Protein AF-A0A1S8A831-F1 (afdb_monomer)

Sequence (217 aa):
MSEESSASAKSIAIIGISCRLPGNTSNAHDFWELLKRGSETWTPVPLDRFNEEAFYHPSPDNHHGTNHHRGGHFISGDLRDFDHSFFRLSSQQVAAMDLQQRILLEMTYEALENAGWPLDQVSGTNTAVHVAAFTADFERNLYKDPLDMPVYYTTGIEKAILSNRISHTFDFRGPSMTIDTACSGGLVALHQACIGLLNGESDAAVVAAANLTLSPD

pLDDT: mean 93.84, std 9.88, range [39.38, 98.94]

Secondary structure (DSSP, 8-state):
--------PPPPP-------BTTTB-SHHHHHHHHHHT----EEPPTTT--GGGGB-S-SSS-TT-BS--EE----S-TT---TTTTT--HHHHHHS-HHHHHHHHHHHHHHHHTT--HHHHTTS-EEEEEE----HHHHHHTT-GGG--TTHHHHH-HHHHHHHHHHHHT--S-EEEE--GGGHHHHHHHHHHHHHHHTS-SEEEEEE-----S--

Organism: Rosellinia necatrix (NCBI:txid77044)

Foldseek 3Di:
DDDPPPPVPDDDDQLFFFDFWAPQQGGPVSVVVCVVVVDDRKDFDDPQQDDLVVQDDCDPPPDPSHDNDRTDGAGDDDLLDAPCVVLVHDPLLSVQADSLLRVLLVRVVRRCVRSVNDLVRQAQFQEEEEEEDDDQVSVVVLVVDPPPRGPNNCCRRPQQNSFVVNCVSSVHDAHTDYDYPDPCRQVVSVVVQVVCCSVVSHVHYDRYYDDDRRDPD

Radius of gyration: 19.93 Å; Cα contacts (8 Å, |Δi|>4): 335; chains: 1; bounding box: 52×37×76 Å

Mean predicted aligned error: 4.72 Å

Structure (mmCIF, N/CA/C/O backbone):
data_AF-A0A1S8A831-F1
#
_entry.id   AF-A0A1S8A831-F1
#
loop_
_atom_site.group_PDB
_atom_site.id
_atom_site.type_symbol
_atom_site.label_atom_id
_atom_site.label_alt_id
_atom_site.label_comp_id
_atom_site.label_asym_id
_atom_site.label_entity_id
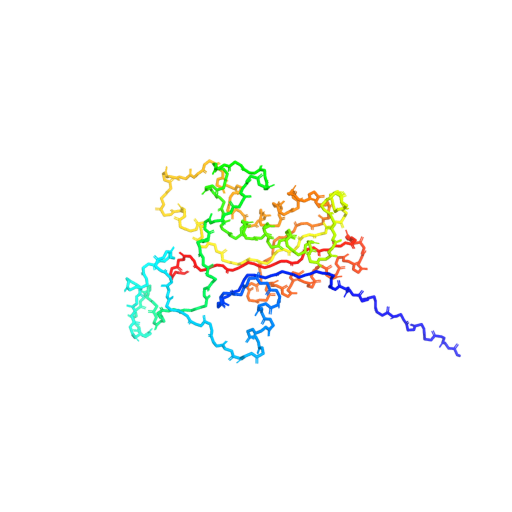_atom_site.label_seq_id
_atom_site.pdbx_PDB_ins_code
_atom_site.Cartn_x
_atom_site.Cartn_y
_atom_site.Cartn_z
_atom_site.occupancy
_atom_site.B_iso_or_equiv
_atom_site.auth_seq_id
_atom_site.auth_comp_id
_atom_site.auth_asym_id
_atom_site.auth_atom_id
_atom_site.pdbx_PDB_model_num
ATOM 1 N N . MET A 1 1 ? 6.573 5.086 52.834 1.00 39.38 1 MET A N 1
ATOM 2 C CA . MET A 1 1 ? 6.121 4.024 51.915 1.00 39.38 1 MET A CA 1
ATOM 3 C C . MET A 1 1 ? 5.300 4.700 50.839 1.00 39.38 1 MET A C 1
ATOM 5 O O . MET A 1 1 ? 4.113 4.909 51.021 1.00 39.38 1 MET A O 1
ATOM 9 N N . SER A 1 2 ? 5.982 5.188 49.808 1.00 43.88 2 SER A N 1
ATOM 10 C CA . SER A 1 2 ? 5.372 5.722 48.594 1.00 43.88 2 SER A CA 1
ATOM 11 C C . SER A 1 2 ? 5.016 4.536 47.708 1.00 43.88 2 SER A C 1
ATOM 13 O O . SER A 1 2 ? 5.900 3.753 47.368 1.00 43.88 2 SER A O 1
ATOM 15 N N . GLU A 1 3 ? 3.733 4.373 47.403 1.00 44.88 3 GLU A N 1
ATOM 16 C CA . GLU A 1 3 ? 3.263 3.419 46.404 1.00 44.88 3 GLU A CA 1
ATOM 17 C C . GLU A 1 3 ? 3.873 3.796 45.049 1.00 44.88 3 GLU A C 1
ATOM 19 O O . GLU A 1 3 ? 3.505 4.799 44.438 1.00 44.88 3 GLU A O 1
ATOM 24 N N . GLU A 1 4 ? 4.840 3.003 44.588 1.00 45.94 4 GLU A N 1
ATOM 25 C CA . GLU A 1 4 ? 5.198 2.943 43.177 1.00 45.94 4 GLU A CA 1
ATOM 26 C C . GLU A 1 4 ? 3.985 2.391 42.429 1.00 45.94 4 GLU A C 1
ATOM 28 O O . GLU A 1 4 ? 3.792 1.182 42.297 1.00 45.94 4 GLU A O 1
ATOM 33 N N . SER A 1 5 ? 3.135 3.295 41.945 1.00 48.00 5 SER A N 1
ATOM 34 C CA . SER A 1 5 ? 2.230 2.978 40.853 1.00 48.00 5 SER A CA 1
ATOM 35 C C . SER A 1 5 ? 3.101 2.642 39.647 1.00 48.00 5 SER A C 1
ATOM 37 O O . SER A 1 5 ? 3.540 3.525 38.908 1.00 48.00 5 SER A O 1
ATOM 3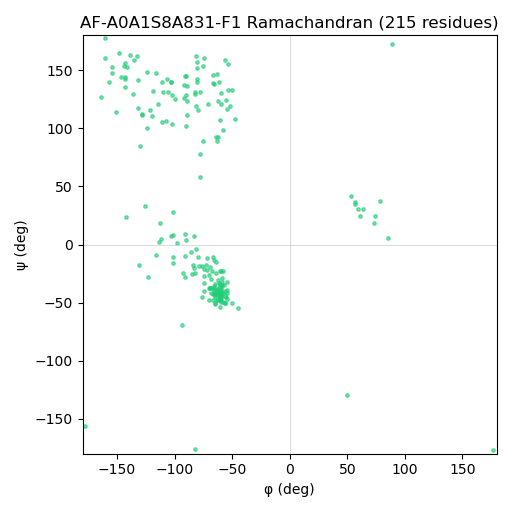9 N N . SER A 1 6 ? 3.412 1.355 39.472 1.00 47.19 6 SER A N 1
ATOM 40 C CA . SER A 1 6 ? 3.846 0.849 38.177 1.00 47.19 6 SER A CA 1
ATOM 41 C C . SER A 1 6 ? 2.665 1.043 37.229 1.00 47.19 6 SER A C 1
ATOM 43 O O . SER A 1 6 ? 1.763 0.213 37.127 1.00 47.19 6 SER A O 1
ATOM 45 N N . ALA A 1 7 ? 2.604 2.213 36.595 1.00 54.31 7 ALA A N 1
ATOM 46 C CA . ALA A 1 7 ? 1.745 2.420 35.451 1.00 54.31 7 ALA A CA 1
ATOM 47 C C . ALA A 1 7 ? 2.191 1.380 34.425 1.00 54.31 7 ALA A C 1
ATOM 49 O O . ALA A 1 7 ? 3.220 1.549 33.775 1.00 54.31 7 ALA A O 1
ATOM 50 N N . SER A 1 8 ? 1.469 0.260 34.353 1.00 58.91 8 SER A N 1
ATOM 51 C CA . SER A 1 8 ? 1.598 -0.709 33.273 1.00 58.91 8 SER A CA 1
ATOM 52 C C . SER A 1 8 ? 1.583 0.096 31.983 1.00 58.91 8 SER A C 1
ATOM 54 O O . SER A 1 8 ? 0.544 0.668 31.646 1.00 58.91 8 SER A O 1
ATOM 56 N N . ALA A 1 9 ? 2.730 0.215 31.311 1.00 69.62 9 ALA A N 1
ATOM 57 C CA . ALA A 1 9 ? 2.820 0.948 30.061 1.00 69.62 9 ALA A CA 1
ATOM 58 C C . ALA A 1 9 ? 1.720 0.406 29.143 1.00 69.62 9 ALA A C 1
ATOM 60 O O . ALA A 1 9 ? 1.660 -0.803 28.893 1.00 69.62 9 ALA A O 1
ATOM 61 N N . LYS A 1 10 ? 0.789 1.276 28.731 1.00 83.94 10 LYS A N 1
ATOM 62 C CA . LYS A 1 10 ? -0.298 0.879 27.834 1.00 83.94 10 LYS A CA 1
ATOM 63 C C . LYS A 1 10 ? 0.351 0.245 26.605 1.00 83.94 10 LYS A C 1
ATOM 65 O O . LYS A 1 10 ? 1.144 0.883 25.920 1.00 83.94 10 LYS A O 1
ATOM 70 N N . SER A 1 11 ? 0.081 -1.037 26.397 1.00 92.81 11 SER A N 1
ATOM 71 C CA . SER A 1 11 ? 0.621 -1.796 25.273 1.00 92.81 11 SER A CA 1
ATOM 72 C C . SER A 1 11 ? -0.340 -1.694 24.095 1.00 92.81 11 SER A C 1
ATOM 74 O O . SER A 1 11 ? -1.553 -1.657 24.295 1.00 92.81 11 SER A O 1
ATOM 76 N N . ILE A 1 12 ? 0.200 -1.656 22.879 1.00 97.00 12 ILE A N 1
ATOM 77 C CA . ILE A 1 12 ? -0.581 -1.642 21.639 1.00 97.00 12 ILE A CA 1
ATOM 78 C C . ILE A 1 12 ? -0.548 -3.046 21.036 1.00 97.00 12 ILE A C 1
ATOM 80 O O . ILE A 1 12 ? 0.524 -3.633 20.887 1.00 97.00 12 ILE A O 1
ATOM 84 N N . ALA A 1 13 ? -1.719 -3.594 20.717 1.00 97.88 13 ALA A N 1
ATOM 85 C CA . ALA A 1 13 ? -1.845 -4.911 20.105 1.00 97.88 13 ALA A CA 1
ATOM 86 C C . ALA A 1 13 ? -1.860 -4.801 18.574 1.00 97.88 13 ALA A C 1
ATOM 88 O O . ALA A 1 13 ? -2.557 -3.956 18.017 1.00 97.88 13 ALA A O 1
ATOM 89 N N . ILE A 1 14 ? -1.138 -5.697 17.899 1.00 98.19 14 ILE A N 1
ATOM 90 C CA . ILE A 1 14 ? -1.297 -5.934 16.460 1.00 98.19 14 ILE A CA 1
ATOM 91 C C . ILE A 1 14 ? -2.362 -7.017 16.315 1.00 98.19 14 ILE A C 1
ATOM 93 O O . ILE A 1 14 ? -2.137 -8.155 16.725 1.00 98.19 14 ILE A O 1
ATOM 97 N N . ILE A 1 15 ? -3.524 -6.649 15.779 1.00 97.94 15 ILE A N 1
ATOM 98 C CA . ILE A 1 15 ? -4.685 -7.547 15.687 1.00 97.94 15 ILE A CA 1
ATOM 99 C C . ILE A 1 15 ? -4.885 -8.150 14.294 1.00 97.94 15 ILE A C 1
ATOM 101 O O . ILE A 1 15 ? -5.598 -9.135 14.183 1.00 97.94 15 ILE A O 1
ATOM 105 N N . GLY A 1 16 ? -4.243 -7.603 13.259 1.00 98.12 16 GLY A N 1
ATOM 106 C CA . GLY A 1 16 ? -4.302 -8.119 11.893 1.00 98.12 16 GLY A CA 1
ATOM 107 C C . GLY A 1 16 ? -3.066 -7.738 11.087 1.00 98.12 16 GLY A C 1
ATOM 108 O O . GLY A 1 16 ? -2.409 -6.734 11.373 1.00 98.12 16 GLY A O 1
ATOM 109 N N . ILE A 1 17 ? -2.737 -8.561 10.095 1.00 98.19 17 ILE A N 1
ATOM 110 C CA . ILE A 1 17 ? -1.606 -8.367 9.188 1.00 98.19 17 ILE A CA 1
ATOM 111 C C . ILE A 1 17 ? -1.940 -8.895 7.792 1.00 98.19 17 ILE A C 1
ATOM 113 O O . ILE A 1 17 ? -2.577 -9.934 7.629 1.00 98.19 17 ILE A O 1
ATOM 117 N N . SER A 1 18 ? -1.444 -8.199 6.779 1.00 98.38 18 SER A N 1
ATOM 118 C CA . SER A 1 18 ? -1.450 -8.643 5.391 1.00 98.38 18 SER A CA 1
ATOM 119 C C . SER A 1 18 ? -0.155 -8.178 4.719 1.00 98.38 18 SER A C 1
ATOM 121 O O . SER A 1 18 ? 0.479 -7.215 5.161 1.00 98.38 18 SER A O 1
ATOM 123 N N . CYS A 1 19 ? 0.299 -8.887 3.685 1.00 97.44 19 CYS A N 1
ATOM 124 C CA . CYS A 1 19 ? 1.465 -8.466 2.912 1.00 97.44 19 CYS A CA 1
ATOM 125 C C . CYS A 1 19 ? 1.440 -9.014 1.481 1.00 97.44 19 CYS A C 1
ATOM 127 O O . CYS A 1 19 ? 0.973 -10.121 1.232 1.00 97.44 19 CYS A O 1
ATOM 129 N N . ARG A 1 20 ? 1.993 -8.239 0.546 1.00 97.56 20 ARG A N 1
ATOM 130 C CA . ARG A 1 20 ? 2.401 -8.705 -0.783 1.00 97.56 20 ARG A CA 1
ATOM 131 C C . ARG A 1 20 ? 3.882 -8.430 -0.916 1.00 97.56 20 ARG A C 1
ATOM 133 O O . ARG A 1 20 ? 4.307 -7.279 -0.850 1.00 97.56 20 ARG A O 1
ATOM 140 N N . LEU A 1 21 ? 4.667 -9.491 -1.036 1.00 97.44 21 LEU A N 1
ATOM 141 C CA . LEU A 1 21 ? 6.120 -9.421 -1.054 1.00 97.44 21 LEU A CA 1
ATOM 142 C C . LEU A 1 21 ? 6.680 -10.268 -2.210 1.00 97.44 21 LEU A C 1
ATOM 144 O O . LEU A 1 21 ? 5.987 -11.132 -2.758 1.00 97.44 21 LEU A O 1
ATOM 148 N N . PRO A 1 22 ? 7.939 -10.031 -2.603 1.00 97.31 22 PRO A N 1
ATOM 149 C CA . PRO A 1 22 ? 8.615 -10.831 -3.618 1.00 97.31 22 PRO A CA 1
ATOM 150 C C . PRO A 1 22 ? 8.657 -12.333 -3.293 1.00 97.31 22 PRO A C 1
ATOM 152 O O . PRO A 1 22 ? 8.547 -12.748 -2.137 1.00 97.31 22 PRO A O 1
ATOM 155 N N . GLY A 1 23 ? 8.841 -13.159 -4.327 1.00 95.19 23 GLY A N 1
ATOM 156 C CA . GLY A 1 23 ? 8.927 -14.618 -4.190 1.00 95.19 23 GLY A CA 1
ATOM 157 C C . GLY A 1 23 ? 7.579 -15.323 -4.027 1.00 95.19 23 GLY A C 1
ATOM 158 O O . GLY A 1 23 ? 7.498 -16.284 -3.269 1.00 95.19 23 GLY A O 1
ATOM 159 N N . ASN A 1 24 ? 6.534 -14.855 -4.724 1.00 93.88 24 ASN A N 1
ATOM 160 C CA . ASN A 1 24 ? 5.156 -15.360 -4.607 1.00 93.88 24 ASN A CA 1
ATOM 161 C C . ASN A 1 24 ? 4.604 -15.304 -3.171 1.00 93.88 24 ASN A C 1
ATOM 163 O O . ASN A 1 24 ? 3.849 -16.180 -2.756 1.00 93.88 24 ASN A O 1
ATOM 167 N N . THR A 1 25 ? 4.991 -14.281 -2.408 1.00 96.62 25 THR A N 1
ATOM 168 C CA . THR A 1 25 ? 4.536 -14.108 -1.029 1.00 96.62 25 THR A CA 1
ATOM 169 C C . THR A 1 25 ? 3.269 -13.271 -1.023 1.00 96.62 25 THR A C 1
ATOM 171 O O . THR A 1 25 ? 3.326 -12.048 -1.176 1.00 96.62 25 THR A O 1
ATOM 174 N N . SER A 1 26 ? 2.124 -13.932 -0.864 1.00 95.69 26 SER A N 1
ATOM 175 C CA . SER A 1 26 ? 0.822 -13.272 -0.929 1.00 95.69 26 SER A CA 1
ATOM 176 C C . SER A 1 26 ? 0.196 -13.001 0.436 1.00 95.69 26 SER A C 1
ATOM 178 O O . SER A 1 26 ? -0.802 -12.306 0.515 1.00 95.69 26 SER A O 1
ATOM 180 N N . ASN A 1 27 ? 0.732 -13.542 1.525 1.00 95.94 27 ASN A N 1
ATOM 181 C CA . ASN A 1 27 ? 0.150 -13.376 2.853 1.00 95.94 27 ASN A CA 1
ATOM 182 C C . ASN A 1 27 ? 1.184 -13.679 3.952 1.00 95.94 27 ASN A C 1
ATOM 184 O O . ASN A 1 27 ? 2.318 -14.085 3.680 1.00 95.94 27 ASN A O 1
ATOM 188 N N . ALA A 1 28 ? 0.782 -13.512 5.215 1.00 95.62 28 ALA A N 1
ATOM 189 C CA . ALA A 1 28 ? 1.655 -13.741 6.365 1.00 95.62 28 ALA A CA 1
ATOM 190 C C . ALA A 1 28 ? 2.147 -15.196 6.493 1.00 95.62 28 ALA A C 1
ATOM 192 O O . ALA A 1 28 ? 3.259 -15.418 6.974 1.00 95.62 28 ALA A O 1
ATOM 193 N N . HIS A 1 29 ? 1.357 -16.184 6.056 1.00 96.50 29 HIS A N 1
ATOM 194 C CA . HIS A 1 29 ? 1.775 -17.586 6.059 1.00 96.50 29 HIS A CA 1
ATOM 195 C C . HIS A 1 29 ? 2.866 -17.840 5.013 1.00 96.50 29 HIS A C 1
ATOM 197 O O . HIS A 1 29 ? 3.907 -18.402 5.353 1.00 96.50 29 HIS A O 1
ATOM 203 N N . ASP A 1 30 ? 2.677 -17.357 3.783 1.00 96.62 30 ASP A N 1
ATOM 204 C CA . ASP A 1 30 ? 3.691 -17.448 2.727 1.00 96.62 30 ASP A CA 1
ATOM 205 C C . ASP A 1 30 ? 4.992 -16.769 3.167 1.00 96.62 30 ASP A C 1
ATOM 207 O O . ASP A 1 30 ? 6.081 -17.315 2.986 1.00 96.62 30 ASP A O 1
ATOM 211 N N . PHE A 1 31 ? 4.879 -15.601 3.811 1.00 96.94 31 PHE A N 1
ATOM 212 C CA . PHE A 1 31 ? 6.034 -14.865 4.311 1.00 96.94 31 PHE A CA 1
ATOM 213 C C . PHE A 1 31 ? 6.780 -15.657 5.387 1.00 96.94 31 PHE A C 1
ATOM 215 O O . PHE A 1 31 ? 8.007 -15.749 5.363 1.00 96.94 31 PHE A O 1
ATOM 222 N N . TRP A 1 32 ? 6.051 -16.287 6.308 1.00 97.19 32 TRP A N 1
ATOM 223 C CA . TRP A 1 32 ? 6.647 -17.143 7.326 1.00 97.19 32 TRP A CA 1
ATOM 224 C C . TRP A 1 32 ? 7.358 -18.363 6.729 1.00 97.19 32 TRP A C 1
ATOM 226 O O . TRP A 1 32 ? 8.469 -18.699 7.144 1.00 97.19 32 TRP A O 1
ATOM 236 N N . GLU A 1 33 ? 6.760 -19.010 5.729 1.00 97.69 33 GLU A N 1
ATOM 237 C CA . GLU A 1 33 ? 7.395 -20.130 5.034 1.00 97.69 33 GLU A CA 1
ATOM 238 C C . GLU A 1 33 ? 8.640 -19.694 4.253 1.00 97.69 33 GLU A C 1
ATOM 240 O O . GLU A 1 33 ? 9.647 -20.409 4.269 1.00 97.69 33 GLU A O 1
ATOM 245 N N . LEU A 1 34 ? 8.625 -18.506 3.641 1.00 96.56 34 LEU A N 1
ATOM 246 C CA . LEU A 1 34 ? 9.800 -17.915 3.002 1.00 96.56 34 LEU A CA 1
ATOM 247 C C . LEU A 1 34 ? 10.941 -17.713 4.013 1.00 96.56 34 LEU A C 1
ATOM 249 O O . LEU A 1 34 ? 12.066 -18.159 3.770 1.00 96.56 34 LEU A O 1
ATOM 253 N N . LEU A 1 35 ? 10.644 -17.101 5.165 1.00 97.38 35 LEU A N 1
ATOM 254 C CA . LEU A 1 35 ? 11.620 -16.861 6.232 1.00 97.38 35 LEU A CA 1
ATOM 255 C C . LEU A 1 35 ? 12.203 -18.167 6.777 1.00 97.38 35 LEU A C 1
ATOM 257 O O . LEU A 1 35 ? 13.419 -18.288 6.918 1.00 97.38 35 LEU A O 1
ATOM 261 N N . LYS A 1 36 ? 11.357 -19.171 7.035 1.00 97.94 36 LYS A N 1
ATOM 262 C CA . LYS A 1 36 ? 11.796 -20.492 7.509 1.00 97.94 36 LYS A CA 1
ATOM 263 C C . LYS A 1 36 ? 12.749 -21.184 6.542 1.00 97.94 36 LYS A C 1
ATOM 265 O O . LYS A 1 36 ? 13.652 -21.890 6.983 1.00 97.94 36 LYS A O 1
ATOM 270 N N . ARG A 1 37 ? 12.529 -21.026 5.236 1.00 97.00 37 ARG A N 1
ATOM 271 C CA . ARG A 1 37 ? 13.387 -21.619 4.203 1.00 97.00 37 ARG A CA 1
ATOM 272 C C . ARG A 1 37 ? 14.676 -20.830 3.984 1.00 97.00 37 ARG A C 1
ATOM 274 O O . ARG A 1 37 ? 15.600 -21.381 3.393 1.00 97.00 37 ARG A O 1
ATOM 281 N N . GLY A 1 38 ? 14.734 -19.564 4.406 1.00 95.69 38 GLY A N 1
ATOM 282 C CA . GLY A 1 38 ? 15.868 -18.674 4.143 1.00 95.69 38 GLY A CA 1
ATOM 283 C C . GLY A 1 38 ? 16.136 -18.484 2.647 1.00 95.69 38 GLY A C 1
ATOM 284 O O . GLY A 1 38 ? 17.288 -18.363 2.242 1.00 95.69 38 GLY A O 1
ATOM 285 N N . SER A 1 39 ? 15.091 -18.555 1.815 1.00 92.88 39 SER A N 1
ATOM 286 C CA . SER A 1 39 ? 15.233 -18.499 0.357 1.00 92.88 39 SER A CA 1
ATOM 287 C C . SER A 1 39 ? 15.400 -17.065 -0.141 1.00 92.88 39 SER A C 1
ATOM 289 O O . SER A 1 39 ? 14.751 -16.143 0.349 1.00 92.88 39 SER A O 1
ATOM 291 N N . GLU A 1 40 ? 16.245 -16.891 -1.153 1.00 94.44 40 GLU A N 1
ATOM 292 C CA . GLU A 1 40 ? 16.384 -15.636 -1.886 1.00 94.44 40 GLU A CA 1
ATOM 293 C C . GLU A 1 40 ? 15.261 -15.493 -2.924 1.00 94.44 40 GLU A C 1
ATOM 295 O O . GLU A 1 40 ? 14.890 -16.455 -3.596 1.00 94.44 40 GLU A O 1
ATOM 300 N N . THR A 1 41 ? 14.721 -14.280 -3.057 1.00 96.81 41 THR A N 1
ATOM 301 C CA . THR A 1 41 ? 13.615 -13.954 -3.978 1.00 96.81 41 THR A CA 1
ATOM 302 C C . THR A 1 41 ? 14.038 -13.018 -5.108 1.00 96.81 41 THR A C 1
ATOM 304 O O . THR A 1 41 ? 13.199 -12.349 -5.710 1.00 96.81 41 THR A O 1
ATOM 307 N N . TRP A 1 42 ? 15.344 -12.926 -5.364 1.00 96.81 42 TRP A N 1
ATOM 308 C CA . TRP A 1 42 ? 15.886 -12.102 -6.435 1.00 96.81 42 TRP A CA 1
ATOM 309 C C . TRP A 1 42 ? 15.449 -12.644 -7.796 1.00 96.81 42 TRP A C 1
ATOM 311 O O . TRP A 1 42 ? 15.453 -13.850 -8.045 1.00 96.81 42 TRP A O 1
ATOM 321 N N . THR A 1 43 ? 15.089 -11.734 -8.692 1.00 96.38 43 THR A N 1
ATOM 322 C CA . THR A 1 43 ? 14.668 -12.035 -10.060 1.00 96.38 43 THR A CA 1
ATOM 323 C C . THR A 1 43 ? 15.226 -10.984 -11.020 1.00 96.38 43 THR A C 1
ATOM 325 O O . THR A 1 43 ? 15.416 -9.835 -10.606 1.00 96.38 43 THR A O 1
ATOM 328 N N . PRO A 1 44 ? 15.448 -11.321 -12.304 1.00 95.75 44 PRO A N 1
ATOM 329 C CA . PRO A 1 44 ? 15.601 -10.311 -13.347 1.00 95.75 44 PRO A CA 1
ATOM 330 C C . PRO A 1 44 ? 14.410 -9.346 -13.354 1.00 95.75 44 PRO A C 1
ATOM 332 O O . PRO A 1 44 ? 13.316 -9.723 -12.927 1.00 95.75 44 PRO A O 1
ATOM 335 N N . VAL A 1 45 ? 14.600 -8.121 -13.851 1.00 96.38 45 VAL A N 1
ATOM 336 C CA . VAL A 1 45 ? 13.488 -7.164 -13.989 1.00 96.38 45 VAL A CA 1
ATOM 337 C C . VAL A 1 45 ? 12.367 -7.795 -14.832 1.00 96.38 45 VAL A C 1
ATOM 339 O O . VAL A 1 45 ? 12.631 -8.233 -15.955 1.00 96.38 45 VAL A O 1
ATOM 342 N N . PRO A 1 46 ? 11.122 -7.870 -14.324 1.00 95.00 46 PRO A N 1
ATOM 343 C CA . PRO A 1 46 ? 10.013 -8.406 -15.100 1.00 95.00 46 PRO A CA 1
ATOM 344 C C . PRO A 1 46 ? 9.759 -7.579 -16.369 1.00 95.00 46 PRO A C 1
ATOM 346 O O . PRO A 1 46 ? 9.806 -6.348 -16.342 1.00 95.00 46 PRO A O 1
ATOM 349 N N . LEU A 1 47 ? 9.460 -8.261 -17.480 1.00 91.75 47 LEU A N 1
ATOM 350 C CA . LEU A 1 47 ? 9.301 -7.645 -18.809 1.00 91.75 47 LEU A CA 1
ATOM 351 C C . LEU A 1 47 ? 8.180 -6.595 -18.876 1.00 91.75 47 LEU A C 1
ATOM 353 O O . LEU A 1 47 ? 8.187 -5.735 -19.751 1.00 91.75 47 LEU A O 1
ATOM 357 N N . ASP A 1 48 ? 7.214 -6.674 -17.965 1.00 90.19 48 ASP A N 1
ATOM 358 C CA . ASP A 1 48 ? 6.079 -5.765 -17.834 1.00 90.19 48 ASP A CA 1
ATOM 359 C C . ASP A 1 48 ? 6.356 -4.567 -16.901 1.00 90.19 48 ASP A C 1
ATOM 361 O O . ASP A 1 48 ? 5.448 -3.777 -16.650 1.00 90.19 48 ASP A O 1
ATOM 365 N N . ARG A 1 49 ? 7.580 -4.416 -16.368 1.00 92.62 49 ARG A N 1
ATOM 366 C CA . ARG A 1 49 ? 7.997 -3.242 -15.573 1.00 92.62 49 ARG A CA 1
ATOM 367 C C . ARG A 1 49 ? 8.663 -2.199 -16.463 1.00 92.62 49 ARG A C 1
ATOM 369 O O . ARG A 1 49 ? 8.102 -1.136 -16.700 1.00 92.62 49 ARG A O 1
ATOM 376 N N . PHE A 1 50 ? 9.854 -2.510 -16.966 1.00 92.69 50 PHE A N 1
ATOM 377 C CA . PHE A 1 50 ? 10.611 -1.670 -17.891 1.00 92.69 50 PHE A CA 1
ATOM 378 C C . PHE A 1 50 ? 11.669 -2.503 -18.622 1.00 92.69 50 PHE A C 1
ATOM 380 O O . PHE A 1 50 ? 12.056 -3.582 -18.174 1.00 92.69 50 PHE A O 1
ATOM 387 N N . ASN A 1 51 ? 12.159 -1.989 -19.752 1.00 92.50 51 ASN A N 1
ATOM 388 C CA . ASN A 1 51 ? 13.229 -2.627 -20.514 1.00 92.50 51 ASN A CA 1
ATOM 389 C C . ASN A 1 51 ? 14.589 -2.416 -19.826 1.00 92.50 51 ASN A C 1
ATOM 391 O O . ASN A 1 51 ? 15.271 -1.441 -20.124 1.00 92.50 51 ASN A O 1
ATOM 395 N N . GLU A 1 52 ? 14.972 -3.310 -18.914 1.00 93.81 52 GLU A N 1
ATOM 396 C CA . GLU A 1 52 ? 16.260 -3.265 -18.203 1.00 93.81 52 GLU A CA 1
ATOM 397 C C . GLU A 1 52 ? 17.469 -3.207 -19.142 1.00 93.81 52 GLU A C 1
ATOM 399 O O . GLU A 1 52 ? 18.395 -2.442 -18.872 1.00 93.81 52 GLU A O 1
ATOM 404 N N . GLU A 1 53 ? 17.449 -3.934 -20.262 1.00 92.38 53 GLU A N 1
ATOM 405 C CA . GLU A 1 53 ? 18.597 -4.023 -21.170 1.00 92.38 53 GLU A CA 1
ATOM 406 C C . GLU A 1 53 ? 18.976 -2.653 -21.747 1.00 92.38 53 GLU A C 1
ATOM 408 O O . GLU A 1 53 ? 20.156 -2.365 -21.941 1.00 92.38 53 GLU A O 1
ATOM 413 N N . ALA A 1 54 ? 17.987 -1.780 -21.973 1.00 92.75 54 ALA A N 1
ATOM 414 C CA . ALA A 1 54 ? 18.205 -0.422 -22.472 1.00 92.75 54 ALA A CA 1
ATOM 415 C C . ALA A 1 54 ? 18.901 0.500 -21.457 1.00 92.75 54 ALA A C 1
ATOM 417 O O . ALA A 1 54 ? 19.457 1.526 -21.849 1.00 92.75 54 ALA A O 1
ATOM 418 N N . PHE A 1 55 ? 18.878 0.140 -20.172 1.00 91.62 55 PHE A N 1
ATOM 419 C CA . PHE A 1 55 ? 19.479 0.910 -19.085 1.00 91.62 55 PHE A CA 1
ATOM 420 C C . PHE A 1 55 ? 20.659 0.179 -18.440 1.00 91.62 55 PHE A C 1
ATOM 422 O O . PHE A 1 55 ? 21.228 0.699 -17.487 1.00 91.62 55 PHE A O 1
ATOM 429 N N . TYR A 1 56 ? 21.055 -1.000 -18.922 1.00 93.19 56 TYR A N 1
ATOM 430 C CA . TYR A 1 56 ? 22.145 -1.759 -18.319 1.00 93.19 56 TYR A CA 1
ATOM 431 C C . TYR A 1 56 ? 23.523 -1.276 -18.786 1.00 93.19 56 TYR A C 1
ATOM 433 O O . TYR A 1 56 ? 23.806 -1.203 -19.983 1.00 93.19 56 TYR A O 1
ATOM 441 N N . HIS A 1 57 ? 24.429 -1.052 -17.833 1.00 91.94 57 HIS A N 1
ATOM 442 C CA . HIS A 1 57 ? 25.853 -0.899 -18.110 1.00 91.94 57 HIS A CA 1
ATOM 443 C C . HIS A 1 57 ? 26.700 -1.677 -17.087 1.00 91.94 57 HIS A C 1
ATOM 445 O O . HIS A 1 57 ? 26.499 -1.516 -15.886 1.00 91.94 57 HIS A O 1
ATOM 451 N N . PRO A 1 58 ? 27.668 -2.515 -17.512 1.00 91.06 58 PRO A N 1
ATOM 452 C CA . PRO A 1 58 ? 28.422 -3.374 -16.592 1.00 91.06 58 PRO A CA 1
ATOM 453 C C . PRO A 1 58 ? 29.396 -2.611 -15.681 1.00 91.06 58 PRO A C 1
ATOM 455 O O . PRO A 1 58 ? 29.724 -3.098 -14.602 1.00 91.06 58 PRO A O 1
ATOM 458 N N . SER A 1 59 ? 29.881 -1.442 -16.112 1.00 89.19 59 SER A N 1
ATOM 459 C CA . SER A 1 59 ? 30.745 -0.575 -15.300 1.00 89.19 59 SER A CA 1
ATOM 460 C C . SER A 1 59 ? 29.901 0.417 -14.499 1.00 89.19 59 SER A C 1
ATOM 462 O O . SER A 1 59 ? 29.119 1.134 -15.132 1.00 89.19 59 SER A O 1
ATOM 464 N N . PRO A 1 60 ? 30.096 0.524 -13.170 1.00 81.25 60 PRO A N 1
ATOM 465 C CA . PRO A 1 60 ? 29.491 1.581 -12.362 1.00 81.25 60 PRO A CA 1
ATOM 466 C C . PRO A 1 60 ? 30.147 2.955 -12.601 1.00 81.25 60 PRO A C 1
ATOM 468 O O . PRO A 1 60 ? 29.556 3.981 -12.276 1.00 81.25 60 PRO A O 1
ATOM 471 N N . ASP A 1 61 ? 31.350 2.989 -13.182 1.00 86.06 61 ASP A N 1
ATOM 472 C CA . ASP A 1 61 ? 32.128 4.216 -13.369 1.00 86.06 61 ASP A CA 1
ATOM 473 C C . ASP A 1 61 ? 31.812 4.901 -14.703 1.00 86.06 61 ASP A C 1
ATOM 475 O O . ASP A 1 61 ? 31.814 4.245 -15.742 1.00 86.06 61 ASP A O 1
ATOM 479 N N . ASN A 1 62 ? 31.656 6.232 -14.689 1.00 75.94 62 ASN A N 1
ATOM 480 C CA . ASN A 1 62 ? 31.555 7.114 -15.866 1.00 75.94 62 ASN A CA 1
ATOM 481 C C . ASN A 1 62 ? 30.373 6.866 -16.829 1.00 75.94 62 ASN A C 1
ATOM 483 O O . ASN A 1 62 ? 30.431 7.283 -17.988 1.00 75.94 62 ASN A O 1
ATOM 487 N N . HIS A 1 63 ? 29.275 6.266 -16.357 1.00 80.94 63 HIS A N 1
ATOM 488 C CA . HIS A 1 63 ? 28.041 6.107 -17.136 1.00 80.94 63 HIS A CA 1
ATOM 489 C C . HIS A 1 63 ? 26.831 6.621 -16.352 1.00 80.94 63 HIS A C 1
ATOM 491 O O . HIS A 1 63 ? 26.468 6.089 -15.308 1.00 80.94 63 HIS A O 1
ATOM 497 N N . HIS A 1 64 ? 26.230 7.711 -16.834 1.00 85.94 64 HIS A N 1
ATOM 498 C CA . HIS A 1 64 ? 25.060 8.328 -16.208 1.00 85.9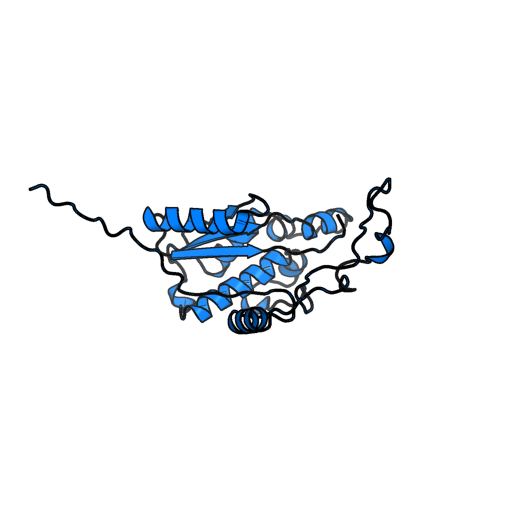4 64 HIS A CA 1
ATOM 499 C C . HIS A 1 64 ? 23.776 7.740 -16.801 1.00 85.94 64 HIS A C 1
ATOM 501 O O . HIS A 1 64 ? 23.719 7.474 -18.000 1.00 85.94 64 HIS A O 1
ATOM 507 N N . GLY A 1 65 ? 22.732 7.595 -15.979 1.00 86.88 65 GLY A N 1
ATOM 508 C CA . GLY A 1 65 ? 21.426 7.097 -16.433 1.00 86.88 65 GLY A CA 1
ATOM 509 C C . GLY A 1 65 ? 21.393 5.597 -16.743 1.00 86.88 65 GLY A C 1
ATOM 510 O O . GLY A 1 65 ? 20.493 5.147 -17.447 1.00 86.88 65 GLY A O 1
ATOM 511 N N . THR A 1 66 ? 22.369 4.833 -16.242 1.00 90.81 66 THR A N 1
ATOM 512 C CA . THR A 1 66 ? 22.446 3.376 -16.398 1.00 90.81 66 THR A CA 1
ATOM 513 C C . THR A 1 66 ? 22.540 2.674 -15.048 1.00 90.81 66 THR A C 1
ATOM 515 O O . THR A 1 66 ? 23.169 3.181 -14.121 1.00 90.81 66 THR A O 1
ATOM 518 N N . ASN A 1 67 ? 21.992 1.466 -14.975 1.00 89.38 67 ASN A N 1
ATOM 519 C CA . ASN A 1 67 ? 22.051 0.557 -13.844 1.00 89.38 67 ASN A CA 1
ATOM 520 C C . ASN A 1 67 ? 23.077 -0.555 -14.108 1.00 89.38 67 ASN A C 1
ATOM 522 O O . ASN A 1 67 ? 23.157 -1.101 -15.206 1.00 89.38 67 ASN A O 1
ATOM 526 N N . HIS A 1 68 ? 23.847 -0.929 -13.086 1.00 89.75 68 HIS A N 1
ATOM 527 C CA . HIS A 1 68 ? 24.791 -2.057 -13.154 1.00 89.75 68 HIS A CA 1
ATOM 528 C C . HIS A 1 68 ? 24.214 -3.354 -12.559 1.00 89.75 68 HIS A C 1
ATOM 530 O O . HIS A 1 68 ? 24.868 -4.399 -12.566 1.00 89.75 68 HIS A O 1
ATOM 536 N N . HIS A 1 69 ? 22.964 -3.305 -12.091 1.00 88.19 69 HIS A N 1
ATOM 537 C CA . HIS A 1 69 ? 22.174 -4.452 -11.656 1.00 88.19 69 HIS A CA 1
ATOM 538 C C . HIS A 1 69 ? 21.094 -4.774 -12.692 1.00 88.19 69 HIS A C 1
ATOM 540 O O . HIS A 1 69 ? 20.494 -3.869 -13.264 1.00 88.19 69 HIS A O 1
ATOM 546 N N . ARG A 1 70 ? 20.833 -6.069 -12.905 1.00 91.38 70 ARG A N 1
ATOM 547 C CA . ARG A 1 70 ? 19.876 -6.578 -13.911 1.00 91.38 70 ARG A CA 1
ATOM 548 C C . ARG A 1 70 ? 18.527 -7.014 -13.332 1.00 91.38 70 ARG A C 1
ATOM 550 O O . ARG A 1 70 ? 17.735 -7.684 -13.990 1.00 91.38 70 ARG A O 1
ATOM 557 N N . GLY A 1 71 ? 18.298 -6.733 -12.057 1.00 94.62 71 GLY A N 1
ATOM 558 C CA . GLY A 1 71 ? 17.176 -7.296 -11.329 1.00 94.62 71 GLY A CA 1
ATOM 559 C C . GLY A 1 71 ? 17.170 -6.903 -9.866 1.00 94.62 71 GLY A C 1
ATOM 560 O O . GLY A 1 71 ? 18.016 -6.142 -9.395 1.00 94.62 71 GLY A O 1
ATOM 561 N N . GLY A 1 72 ? 16.201 -7.452 -9.155 1.00 95.62 72 GLY A N 1
ATOM 562 C CA . GLY A 1 72 ? 15.884 -7.123 -7.780 1.00 95.62 72 GLY A CA 1
ATOM 563 C C . GLY A 1 72 ? 14.749 -8.001 -7.277 1.00 95.62 72 GLY A C 1
ATOM 564 O O . GLY A 1 72 ? 14.505 -9.093 -7.794 1.00 95.62 72 GLY A O 1
ATOM 565 N N . HIS A 1 73 ? 14.040 -7.516 -6.268 1.00 96.56 73 HIS A N 1
ATOM 566 C CA . HIS A 1 73 ? 12.958 -8.256 -5.637 1.00 96.56 73 HIS A CA 1
ATOM 567 C C . HIS A 1 73 ? 11.627 -7.629 -6.039 1.00 96.56 73 HIS A C 1
ATOM 569 O O . HIS A 1 73 ? 11.267 -6.555 -5.563 1.00 96.56 73 HIS A O 1
ATOM 575 N N . PHE A 1 74 ? 10.901 -8.306 -6.924 1.00 96.62 74 PHE A N 1
ATOM 576 C CA . PHE A 1 74 ? 9.634 -7.826 -7.461 1.00 96.62 74 PHE A CA 1
ATOM 577 C C . PHE A 1 74 ? 8.485 -8.679 -6.941 1.00 96.62 74 PHE A C 1
ATOM 579 O O . PHE A 1 74 ? 8.590 -9.905 -6.860 1.00 96.62 74 PHE A O 1
ATOM 586 N N . ILE A 1 75 ? 7.370 -8.031 -6.608 1.00 96.12 75 ILE A N 1
ATOM 587 C CA . ILE A 1 75 ? 6.120 -8.753 -6.389 1.00 96.12 75 ILE A CA 1
ATOM 588 C C . ILE A 1 75 ? 5.656 -9.350 -7.725 1.00 96.12 75 ILE A C 1
ATOM 590 O O . ILE A 1 75 ? 5.805 -8.739 -8.791 1.00 96.12 75 ILE A O 1
ATOM 594 N N . SER A 1 76 ? 5.159 -10.579 -7.646 1.00 91.31 76 SER A N 1
ATOM 595 C CA . SER A 1 76 ? 4.730 -11.378 -8.792 1.00 91.31 76 SER A CA 1
ATOM 596 C C . SER A 1 76 ? 3.313 -10.996 -9.237 1.00 91.31 76 SER A C 1
ATOM 598 O O . SER A 1 76 ? 2.561 -10.406 -8.466 1.00 91.31 76 SER A O 1
ATOM 600 N N . GLY A 1 77 ? 2.943 -11.372 -10.464 1.00 89.25 77 GLY A N 1
ATOM 601 C CA . GLY A 1 77 ? 1.632 -11.0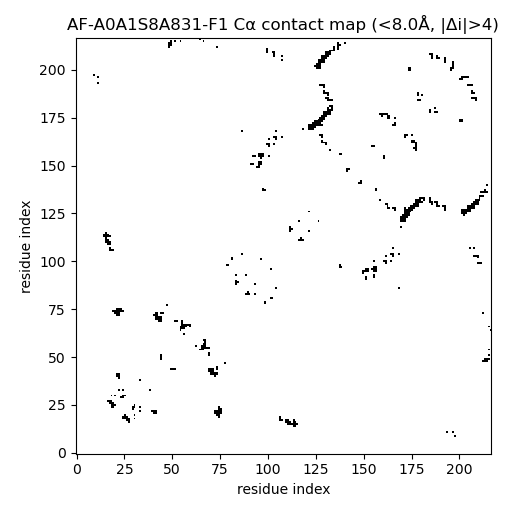63 -11.044 1.00 89.25 77 GLY A CA 1
ATOM 602 C C . GLY A 1 77 ? 1.586 -9.727 -11.792 1.00 89.25 77 GLY A C 1
ATOM 603 O O . GLY A 1 77 ? 2.555 -8.956 -11.790 1.00 89.25 77 GLY A O 1
ATOM 604 N N . ASP A 1 78 ? 0.457 -9.483 -12.462 1.00 91.62 78 ASP A N 1
ATOM 605 C CA . ASP A 1 78 ? 0.190 -8.217 -13.140 1.00 91.62 78 ASP A CA 1
ATOM 606 C C . ASP A 1 78 ? -0.258 -7.178 -12.109 1.00 91.62 78 ASP A C 1
ATOM 608 O O . ASP A 1 78 ? -1.313 -7.299 -11.496 1.00 91.62 78 ASP A O 1
ATOM 612 N N . LEU A 1 79 ? 0.534 -6.120 -11.928 1.00 93.88 79 LEU A N 1
ATOM 613 C CA . LEU A 1 79 ? 0.230 -5.055 -10.963 1.00 93.88 79 LEU A CA 1
ATOM 614 C C . LEU A 1 79 ? -1.014 -4.238 -11.322 1.00 93.88 79 LEU A C 1
ATOM 616 O O . LEU A 1 79 ? -1.451 -3.398 -10.535 1.00 93.88 79 LEU A O 1
ATOM 620 N N . ARG A 1 80 ? -1.538 -4.411 -12.539 1.00 93.56 80 ARG A N 1
ATOM 621 C CA . ARG A 1 80 ? -2.756 -3.746 -13.001 1.00 93.56 80 ARG A CA 1
ATOM 622 C C . ARG A 1 80 ? -4.015 -4.495 -12.574 1.00 93.56 80 ARG A C 1
ATOM 624 O O . ARG A 1 80 ? -5.076 -3.864 -12.599 1.00 93.56 80 ARG A O 1
ATOM 631 N N . ASP A 1 81 ? -3.896 -5.765 -12.181 1.00 94.31 81 ASP A N 1
ATOM 632 C CA . ASP A 1 81 ? -5.004 -6.557 -11.654 1.00 94.31 81 ASP A CA 1
ATOM 633 C C . ASP A 1 81 ? -5.518 -5.909 -10.366 1.00 94.31 81 ASP A C 1
ATOM 635 O O . ASP A 1 81 ? -4.754 -5.622 -9.448 1.00 94.31 81 ASP A O 1
ATOM 639 N N . PHE A 1 82 ? -6.814 -5.598 -10.345 1.00 97.62 82 PHE A N 1
ATOM 640 C CA . PHE A 1 82 ? -7.476 -4.936 -9.225 1.00 97.62 82 PHE A CA 1
ATOM 641 C C . PHE A 1 82 ? -8.995 -5.090 -9.350 1.00 97.62 82 PHE A C 1
ATOM 643 O O . PHE A 1 82 ? -9.574 -4.714 -10.379 1.00 97.62 82 PHE A O 1
ATOM 650 N N . ASP A 1 83 ? -9.663 -5.584 -8.304 1.00 97.50 83 ASP A N 1
ATOM 651 C CA . ASP A 1 83 ? -11.131 -5.671 -8.276 1.00 97.50 83 ASP A CA 1
ATOM 652 C C . ASP A 1 83 ? -11.763 -4.302 -7.986 1.00 97.50 83 ASP A C 1
ATOM 654 O O . ASP A 1 83 ? -12.228 -3.979 -6.891 1.00 97.50 83 ASP A O 1
ATOM 658 N N . HIS A 1 84 ? -11.796 -3.460 -9.013 1.00 97.38 84 HIS A N 1
ATOM 659 C CA . HIS A 1 84 ? -12.340 -2.113 -8.892 1.00 97.38 84 HIS A CA 1
ATOM 660 C C . HIS A 1 84 ? -13.839 -2.087 -8.563 1.00 97.38 84 HIS A C 1
ATOM 662 O O . HIS A 1 84 ? -14.325 -1.102 -8.005 1.00 97.38 84 HIS A O 1
ATOM 668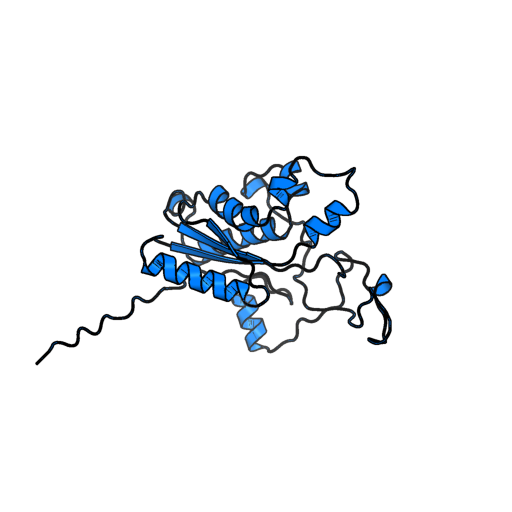 N N . SER A 1 85 ? -14.578 -3.148 -8.903 1.00 97.50 85 SER A N 1
ATOM 669 C CA . SER A 1 85 ? -16.019 -3.223 -8.655 1.00 97.50 85 SER A CA 1
ATOM 670 C C . SER A 1 85 ? -16.300 -3.457 -7.175 1.00 97.50 85 SER A C 1
ATOM 672 O O . SER A 1 85 ? -17.177 -2.792 -6.619 1.00 97.50 85 SER A O 1
ATOM 674 N N . PHE A 1 86 ? -15.508 -4.313 -6.521 1.00 97.81 86 PHE A N 1
ATOM 675 C CA . PHE A 1 86 ? -15.544 -4.505 -5.071 1.00 97.81 86 PHE A CA 1
ATOM 676 C C . PHE A 1 86 ? -15.355 -3.178 -4.316 1.00 97.81 86 PHE A C 1
ATOM 678 O O . PHE A 1 86 ? -16.163 -2.825 -3.455 1.00 97.81 86 PHE A O 1
ATOM 685 N N . PHE A 1 87 ? -14.363 -2.378 -4.720 1.00 97.75 87 PHE A N 1
ATOM 686 C CA . PHE A 1 87 ? -14.073 -1.070 -4.117 1.00 97.75 87 PHE A CA 1
ATOM 687 C C . PHE A 1 87 ? -14.937 0.087 -4.646 1.00 97.75 87 PHE A C 1
ATOM 689 O O . PHE A 1 87 ? -14.705 1.242 -4.288 1.00 97.75 87 PHE A O 1
ATOM 696 N N . ARG A 1 88 ? -15.952 -0.195 -5.477 1.00 96.81 88 ARG A N 1
ATOM 697 C CA . ARG A 1 88 ? -16.889 0.801 -6.038 1.00 96.81 88 ARG A CA 1
ATOM 698 C C . ARG A 1 88 ? -16.194 1.931 -6.810 1.00 96.81 88 ARG A C 1
ATOM 700 O O . ARG A 1 88 ? -16.630 3.082 -6.778 1.00 96.81 88 ARG A O 1
ATOM 707 N N . LEU A 1 89 ? -15.120 1.600 -7.521 1.00 97.44 89 LEU A N 1
ATOM 708 C CA . LEU A 1 89 ? -14.360 2.515 -8.367 1.00 97.44 89 LEU A CA 1
ATOM 709 C C . LEU A 1 89 ? -14.695 2.278 -9.842 1.00 97.44 89 LEU A C 1
ATOM 711 O O . LEU A 1 89 ? -14.834 1.144 -10.305 1.00 97.44 89 LEU A O 1
ATOM 715 N N . SER A 1 90 ? -14.815 3.364 -10.604 1.00 97.00 90 SER A N 1
ATOM 716 C CA . SER A 1 90 ? -15.010 3.285 -12.054 1.00 97.00 90 SER A CA 1
ATOM 717 C C . SER A 1 90 ? -13.708 2.927 -12.773 1.00 97.00 90 SER A C 1
ATOM 719 O O . SER A 1 90 ? -12.615 3.276 -12.323 1.00 97.00 90 SER A O 1
ATOM 721 N N . SER A 1 91 ? -13.812 2.303 -13.948 1.00 95.25 91 SER A N 1
ATOM 722 C CA . SER A 1 91 ? -12.640 1.956 -14.763 1.00 95.25 91 SER A CA 1
ATOM 723 C C . SER A 1 91 ? -11.809 3.186 -15.155 1.00 95.25 91 SER A C 1
ATOM 725 O O . SER A 1 91 ? -10.587 3.099 -15.218 1.00 95.25 91 SER A O 1
ATOM 727 N N . GLN A 1 92 ? -12.445 4.349 -15.354 1.00 95.19 92 GLN A N 1
ATOM 728 C CA . GLN A 1 92 ? -11.747 5.600 -15.671 1.00 95.19 92 GLN A CA 1
ATOM 729 C C . GLN A 1 92 ? -10.940 6.132 -14.477 1.00 95.19 92 GLN A C 1
ATOM 731 O O . GLN A 1 92 ? -9.841 6.647 -14.669 1.00 95.19 92 GLN A O 1
ATOM 736 N N . GLN A 1 93 ? -11.454 5.990 -13.249 1.00 95.81 93 GLN A N 1
ATOM 737 C CA . GLN A 1 93 ? -10.689 6.319 -12.043 1.00 95.81 93 GLN A CA 1
ATOM 738 C C . GLN A 1 93 ? -9.499 5.382 -11.903 1.00 95.81 93 GLN A C 1
ATOM 740 O O . GLN A 1 93 ? -8.376 5.849 -11.752 1.00 95.81 93 GLN A O 1
ATOM 745 N N . VAL A 1 94 ? -9.737 4.073 -12.010 1.00 96.31 94 VAL A N 1
ATOM 746 C CA . VAL A 1 94 ? -8.681 3.074 -11.839 1.00 96.31 94 VAL A CA 1
ATOM 747 C C . VAL A 1 94 ? -7.582 3.240 -12.874 1.00 96.31 94 VAL A C 1
ATOM 749 O O . VAL A 1 94 ? -6.424 3.200 -12.492 1.00 96.31 94 VAL A O 1
ATOM 752 N N . ALA A 1 95 ? -7.898 3.538 -14.136 1.00 94.06 95 ALA A N 1
ATOM 753 C CA . ALA A 1 95 ? -6.886 3.803 -15.161 1.00 94.06 95 ALA A CA 1
ATOM 754 C C . ALA A 1 95 ? -5.892 4.919 -14.775 1.00 94.06 95 ALA A C 1
ATOM 756 O O . ALA A 1 95 ? -4.722 4.838 -15.135 1.00 94.06 95 ALA A O 1
ATOM 757 N N . ALA A 1 96 ? -6.336 5.920 -14.009 1.00 95.31 96 ALA A N 1
ATOM 758 C CA . ALA A 1 96 ? -5.502 7.022 -13.530 1.00 95.31 96 ALA A CA 1
ATOM 759 C C . ALA A 1 96 ? -4.849 6.769 -12.158 1.00 95.31 96 ALA A C 1
ATOM 761 O O . ALA A 1 96 ? -4.039 7.580 -11.718 1.00 95.31 96 ALA A O 1
ATOM 762 N N . MET A 1 97 ? -5.235 5.703 -11.448 1.00 97.06 97 MET A N 1
ATOM 763 C CA . MET A 1 97 ? -4.777 5.426 -10.086 1.00 97.06 97 MET A CA 1
ATOM 764 C C . MET A 1 97 ? -3.416 4.738 -10.071 1.00 97.06 97 MET A C 1
ATOM 766 O O . MET A 1 97 ? -3.265 3.675 -10.685 1.00 97.06 97 MET A O 1
ATOM 770 N N . ASP A 1 98 ? -2.496 5.290 -9.276 1.00 97.62 98 ASP A N 1
ATOM 771 C CA . ASP A 1 98 ? -1.240 4.654 -8.888 1.00 97.62 98 ASP A CA 1
ATOM 772 C C . ASP A 1 98 ? -1.524 3.240 -8.363 1.00 97.62 98 ASP A C 1
ATOM 774 O O . ASP A 1 98 ? -2.431 3.008 -7.554 1.00 97.62 98 ASP A O 1
ATOM 778 N N . LEU A 1 99 ? -0.740 2.283 -8.851 1.00 97.06 99 LEU A N 1
ATOM 779 C CA . LEU A 1 99 ? -0.827 0.873 -8.488 1.00 97.06 99 LEU A CA 1
ATOM 780 C C . LEU A 1 99 ? -0.619 0.670 -6.979 1.00 97.06 99 LEU A C 1
ATOM 782 O O . LEU A 1 99 ? -1.230 -0.221 -6.393 1.00 97.06 99 LEU A O 1
ATOM 786 N N . GLN A 1 100 ? 0.145 1.549 -6.322 1.00 97.81 100 GLN A N 1
ATOM 787 C CA . GLN A 1 100 ? 0.288 1.563 -4.865 1.00 97.81 100 GLN A CA 1
ATOM 788 C C . GLN A 1 100 ? -1.056 1.781 -4.162 1.00 97.81 100 GLN A C 1
ATOM 790 O O . GLN A 1 100 ? -1.347 1.090 -3.190 1.00 97.81 100 GLN A O 1
ATOM 795 N N . GLN A 1 101 ? -1.915 2.680 -4.664 1.00 98.44 101 GLN A N 1
ATOM 796 C CA . GLN A 1 101 ? -3.240 2.914 -4.074 1.00 98.44 101 GLN A CA 1
ATOM 797 C C . GLN A 1 101 ? -4.128 1.671 -4.174 1.00 98.44 101 GLN A C 1
ATOM 799 O O . GLN A 1 101 ? -4.860 1.365 -3.238 1.00 98.44 101 GLN A O 1
ATOM 804 N N . ARG A 1 102 ? -4.063 0.955 -5.302 1.00 98.00 102 ARG A N 1
ATOM 805 C CA . ARG A 1 102 ? -4.852 -0.263 -5.546 1.00 98.00 102 ARG A CA 1
ATOM 806 C C . ARG A 1 102 ? -4.449 -1.379 -4.589 1.00 98.00 102 ARG A C 1
ATOM 808 O O . ARG A 1 102 ? -5.291 -1.898 -3.864 1.00 98.00 102 ARG A O 1
ATOM 815 N N . ILE A 1 103 ? -3.146 -1.653 -4.521 1.00 97.75 103 ILE A N 1
ATOM 816 C CA . ILE A 1 103 ? -2.583 -2.667 -3.626 1.00 97.75 103 ILE A CA 1
ATOM 817 C C . ILE A 1 103 ? -2.896 -2.316 -2.171 1.00 97.75 103 ILE A C 1
ATOM 819 O O . ILE A 1 103 ? -3.343 -3.174 -1.426 1.00 97.75 103 ILE A O 1
ATOM 823 N N . LEU A 1 104 ? -2.736 -1.057 -1.753 1.00 98.56 104 LEU A N 1
ATOM 824 C CA . LEU A 1 104 ? -3.039 -0.644 -0.379 1.00 98.56 104 LEU A CA 1
ATOM 825 C C . LEU A 1 104 ? -4.509 -0.860 0.014 1.00 98.56 104 LEU A C 1
ATOM 827 O O . LEU A 1 104 ? -4.777 -1.179 1.174 1.00 98.56 104 LEU A O 1
ATOM 831 N N . LEU A 1 105 ? -5.455 -0.710 -0.919 1.00 98.69 105 LEU A N 1
ATOM 832 C CA . LEU A 1 105 ? -6.865 -1.017 -0.667 1.00 98.69 105 LEU A CA 1
ATOM 833 C C . LEU A 1 105 ? -7.086 -2.515 -0.437 1.00 98.69 105 LEU A C 1
ATOM 835 O O . LEU A 1 105 ? -7.721 -2.881 0.553 1.00 98.69 105 LEU A O 1
ATOM 839 N N . GLU A 1 106 ? -6.520 -3.366 -1.295 1.00 98.38 106 GLU A N 1
ATOM 840 C CA . GLU A 1 106 ? -6.563 -4.825 -1.128 1.00 98.38 106 GLU A CA 1
ATOM 841 C C . GLU A 1 106 ? -5.890 -5.253 0.178 1.00 98.38 106 GLU A C 1
ATOM 843 O O . GLU A 1 106 ? -6.491 -5.966 0.979 1.00 98.38 106 GLU A O 1
ATOM 848 N N . MET A 1 107 ? -4.694 -4.729 0.464 1.00 98.38 107 MET A N 1
ATOM 849 C CA . MET A 1 107 ? -3.973 -5.060 1.690 1.00 98.38 107 MET A CA 1
ATOM 850 C C . MET A 1 107 ? -4.732 -4.631 2.936 1.00 98.38 107 MET A C 1
ATOM 852 O O . MET A 1 107 ? -4.746 -5.365 3.924 1.00 98.38 107 MET A O 1
ATOM 856 N N . THR A 1 108 ? -5.369 -3.459 2.912 1.00 98.75 108 THR A N 1
ATOM 857 C CA . THR A 1 108 ? -6.163 -3.010 4.056 1.00 98.75 108 THR A CA 1
ATOM 858 C C . THR A 1 108 ? -7.357 -3.931 4.266 1.00 98.75 108 THR A C 1
ATOM 860 O O . THR A 1 108 ? -7.582 -4.362 5.392 1.00 98.75 108 THR A O 1
ATOM 863 N N . TYR A 1 109 ? -8.079 -4.287 3.199 1.00 98.62 109 TYR A N 1
ATOM 864 C CA . TYR A 1 109 ? -9.195 -5.229 3.283 1.00 98.62 109 TYR A CA 1
ATOM 865 C C . TYR A 1 109 ? -8.758 -6.572 3.889 1.00 98.62 109 TYR A C 1
ATOM 867 O O . TYR A 1 109 ? -9.341 -7.028 4.870 1.00 98.62 109 TYR A O 1
ATOM 875 N N . GLU A 1 110 ? -7.676 -7.159 3.382 1.00 98.50 110 GLU A N 1
ATOM 876 C CA . GLU A 1 110 ? -7.159 -8.436 3.881 1.00 98.50 110 GLU A CA 1
ATOM 877 C C . GLU A 1 110 ? -6.656 -8.363 5.325 1.00 98.50 110 GLU A C 1
ATOM 879 O O . GLU A 1 110 ? -6.784 -9.330 6.074 1.00 98.50 110 GLU A O 1
ATOM 884 N N . ALA A 1 111 ? -6.090 -7.227 5.745 1.00 98.56 111 ALA A N 1
ATOM 885 C CA . ALA A 1 111 ? -5.680 -7.028 7.133 1.00 98.56 111 ALA A CA 1
ATOM 886 C C . ALA A 1 111 ? -6.895 -6.964 8.072 1.00 98.56 111 ALA A C 1
ATOM 888 O O . ALA A 1 111 ? -6.833 -7.502 9.179 1.00 98.56 111 ALA A O 1
ATOM 889 N N . LEU A 1 112 ? -8.000 -6.350 7.633 1.00 98.44 112 LEU A N 1
ATOM 890 C CA . LEU A 1 112 ? -9.265 -6.341 8.374 1.00 98.44 112 LEU A CA 1
ATOM 891 C C . LEU A 1 112 ? -9.881 -7.744 8.455 1.00 98.44 112 LEU A C 1
ATOM 893 O O . LEU A 1 112 ? -10.311 -8.157 9.533 1.00 98.44 112 LEU A O 1
ATOM 897 N N . GLU A 1 113 ? -9.867 -8.503 7.355 1.00 98.06 113 GLU A N 1
ATOM 898 C CA . GLU A 1 113 ? -10.298 -9.907 7.354 1.00 98.06 113 GLU A CA 1
ATOM 899 C C . GLU A 1 113 ? -9.436 -10.761 8.286 1.00 98.06 113 GLU A C 1
ATOM 901 O O . GLU A 1 113 ? -9.967 -11.533 9.085 1.00 98.06 113 GLU A O 1
ATOM 906 N N . ASN A 1 114 ? -8.112 -10.590 8.244 1.00 97.94 114 ASN A N 1
ATOM 907 C CA . ASN A 1 114 ? -7.187 -11.282 9.135 1.00 97.94 114 ASN A CA 1
ATOM 908 C C . ASN A 1 114 ? -7.433 -10.934 10.611 1.00 97.94 114 ASN A C 1
ATOM 910 O O . ASN A 1 114 ? -7.339 -11.816 11.464 1.00 97.94 114 ASN A O 1
ATOM 914 N N . ALA A 1 115 ? -7.802 -9.682 10.899 1.00 97.94 115 ALA A N 1
ATOM 915 C CA . ALA A 1 115 ? -8.205 -9.245 12.233 1.00 97.94 115 ALA A CA 1
ATOM 916 C C . ALA A 1 115 ? -9.577 -9.778 12.671 1.00 97.94 115 ALA A C 1
ATOM 918 O O . ALA A 1 115 ? -9.943 -9.641 13.839 1.00 97.94 115 ALA A O 1
ATOM 919 N N . GLY A 1 116 ? -10.355 -10.358 11.753 1.00 97.81 116 GLY A N 1
ATOM 920 C CA . GLY A 1 116 ? -11.737 -10.747 12.003 1.00 97.81 116 GLY A CA 1
ATOM 921 C C . GLY A 1 116 ? -12.638 -9.549 12.303 1.00 97.81 116 GLY A C 1
ATOM 922 O O . GLY A 1 116 ? -13.588 -9.703 13.068 1.00 97.81 116 GLY A O 1
ATOM 923 N N . TRP A 1 117 ? -12.337 -8.368 11.743 1.00 97.44 117 TRP A N 1
ATOM 924 C CA . TRP A 1 117 ? -13.096 -7.135 11.959 1.00 97.44 117 TRP A CA 1
ATOM 925 C C . TRP A 1 117 ? -13.998 -6.839 10.746 1.00 97.44 117 TRP A C 1
ATOM 927 O O . TRP A 1 117 ? -13.505 -6.398 9.706 1.00 97.44 117 TRP A O 1
ATOM 937 N N . PRO A 1 118 ? -15.320 -7.093 10.836 1.00 96.88 118 PRO A N 1
ATOM 938 C CA . PRO A 1 118 ? -16.229 -6.960 9.699 1.00 96.88 118 PRO A CA 1
ATOM 939 C C . PRO A 1 118 ? -16.344 -5.525 9.166 1.00 96.88 118 PRO A C 1
ATOM 941 O O . PRO A 1 118 ? -16.326 -4.562 9.937 1.00 96.88 118 PRO A O 1
ATOM 944 N N . LEU A 1 119 ? -16.537 -5.384 7.847 1.00 95.44 119 LEU A N 1
ATOM 945 C CA . LEU A 1 119 ? -16.612 -4.080 7.173 1.00 95.44 119 LEU A CA 1
ATOM 946 C C . LEU A 1 119 ? -17.735 -3.168 7.703 1.00 95.44 119 LEU A C 1
ATOM 948 O O . LEU A 1 119 ? -17.570 -1.953 7.772 1.00 95.44 119 LEU A O 1
ATOM 952 N N . ASP A 1 120 ? -18.870 -3.740 8.098 1.00 95.94 120 ASP A N 1
ATOM 953 C CA . ASP A 1 120 ? -20.002 -3.009 8.676 1.00 95.94 120 ASP A CA 1
ATOM 954 C C . ASP A 1 120 ? -19.731 -2.506 10.102 1.00 95.94 120 ASP A C 1
ATOM 956 O O . ASP A 1 120 ? -20.363 -1.547 10.539 1.00 95.94 120 ASP A O 1
ATOM 960 N N . GLN A 1 121 ? -18.777 -3.114 10.813 1.00 97.12 121 GLN A N 1
ATOM 961 C CA . GLN A 1 121 ? -18.382 -2.708 12.163 1.00 97.12 121 GLN A CA 1
ATOM 962 C C . GLN A 1 121 ? -17.249 -1.685 12.179 1.00 97.12 121 GLN A C 1
ATOM 964 O O . GLN A 1 121 ? -17.152 -0.913 13.131 1.00 97.12 121 GLN A O 1
ATOM 969 N N . VAL A 1 122 ? -16.380 -1.687 11.166 1.00 96.56 122 VAL A N 1
ATOM 970 C CA . VAL A 1 122 ? -15.329 -0.666 11.040 1.00 96.56 122 VAL A CA 1
ATOM 971 C C . VAL A 1 122 ? -15.834 0.630 10.412 1.00 96.56 122 VAL A C 1
ATOM 973 O O . VAL A 1 122 ? -15.251 1.688 10.631 1.00 96.56 122 VAL A O 1
ATOM 976 N N . SER A 1 123 ? -16.906 0.568 9.617 1.00 98.12 123 SER A N 1
ATOM 977 C CA . SER A 1 123 ? -17.445 1.753 8.952 1.00 98.12 123 SER A CA 1
ATOM 978 C C . SER A 1 123 ? -17.847 2.798 9.988 1.00 98.12 123 SER A C 1
ATOM 980 O O . SER A 1 123 ? -18.705 2.580 10.843 1.00 98.12 123 SER A O 1
ATOM 982 N N . GLY A 1 124 ? -17.238 3.970 9.887 1.00 98.44 124 GLY A N 1
ATOM 983 C CA . GLY A 1 124 ? -17.559 5.132 10.690 1.00 98.44 124 GLY A CA 1
ATOM 984 C C . GLY A 1 124 ? -16.865 5.210 12.044 1.00 98.44 124 GLY A C 1
ATOM 985 O O . GLY A 1 124 ? -17.178 6.129 12.811 1.00 98.44 124 GLY A O 1
ATOM 986 N N . THR A 1 125 ? -15.944 4.292 12.341 1.00 98.62 125 THR A N 1
ATOM 987 C CA . THR A 1 125 ? -15.156 4.300 13.577 1.00 98.62 125 THR A CA 1
ATOM 988 C C . THR A 1 125 ? -14.070 5.374 13.555 1.00 98.62 125 THR A C 1
ATOM 990 O O . THR A 1 125 ? -13.631 5.844 12.500 1.00 98.62 125 THR A O 1
ATOM 993 N N . ASN A 1 126 ? -13.579 5.738 14.743 1.00 98.56 126 ASN A N 1
ATOM 994 C CA . ASN A 1 126 ? -12.415 6.607 14.904 1.00 98.56 126 ASN A CA 1
ATOM 995 C C . ASN A 1 126 ? -11.101 5.832 14.665 1.00 98.56 126 ASN A C 1
ATOM 997 O O . ASN A 1 126 ? -10.250 5.719 15.548 1.00 98.56 126 ASN A O 1
ATOM 1001 N N . THR A 1 127 ? -10.964 5.245 13.474 1.00 98.81 127 THR A N 1
ATOM 1002 C CA . THR A 1 127 ? -9.760 4.527 13.040 1.00 98.81 127 THR A CA 1
ATOM 1003 C C . THR A 1 127 ? -8.827 5.493 12.312 1.00 98.81 127 THR A C 1
ATOM 1005 O O . THR A 1 127 ? -9.248 6.167 11.373 1.00 98.81 127 THR A O 1
ATOM 1008 N N . ALA A 1 128 ? -7.570 5.580 12.737 1.00 98.81 128 ALA A N 1
ATOM 1009 C CA . ALA A 1 128 ? -6.537 6.335 12.038 1.00 98.81 128 ALA A CA 1
ATOM 1010 C C . ALA A 1 128 ? -5.959 5.542 10.855 1.00 98.81 128 ALA A C 1
ATOM 1012 O O . ALA A 1 128 ? -5.975 4.311 10.849 1.00 98.81 128 ALA A O 1
ATOM 1013 N N . VAL A 1 129 ? -5.386 6.238 9.876 1.00 98.94 129 VAL A N 1
ATOM 1014 C CA . VAL A 1 129 ? -4.677 5.642 8.739 1.00 98.94 129 VAL A CA 1
ATOM 1015 C C . VAL A 1 129 ? -3.330 6.331 8.561 1.00 98.94 129 VAL A C 1
ATOM 1017 O O . VAL A 1 129 ? -3.257 7.518 8.245 1.00 98.94 129 VAL A O 1
ATOM 1020 N N . HIS A 1 130 ? -2.255 5.565 8.717 1.00 98.81 130 HIS A N 1
ATOM 1021 C CA . HIS A 1 130 ? -0.884 6.018 8.520 1.00 98.81 130 HIS A CA 1
ATOM 1022 C C . HIS A 1 130 ? -0.238 5.188 7.412 1.00 98.81 130 HIS A C 1
ATOM 1024 O O . HIS A 1 130 ? 0.027 3.999 7.590 1.00 98.81 130 HIS A O 1
ATOM 1030 N N . VAL A 1 131 ? 0.018 5.813 6.263 1.00 98.81 131 VAL A N 1
ATOM 1031 C CA . VAL A 1 131 ? 0.654 5.149 5.117 1.00 98.81 131 VAL A CA 1
ATOM 1032 C C . VAL A 1 131 ? 2.060 5.687 4.916 1.00 98.81 131 VAL A C 1
ATOM 1034 O O . VAL A 1 131 ? 2.254 6.896 4.850 1.00 98.81 131 VAL A O 1
ATOM 1037 N N . ALA A 1 132 ? 3.039 4.803 4.772 1.00 98.56 132 ALA A N 1
ATOM 1038 C CA . ALA A 1 132 ? 4.384 5.161 4.352 1.00 98.56 132 ALA A CA 1
ATOM 1039 C C . ALA A 1 132 ? 4.592 4.883 2.859 1.00 98.56 132 ALA A C 1
ATOM 1041 O O . ALA A 1 132 ? 4.402 3.755 2.403 1.00 98.56 132 ALA A O 1
ATOM 1042 N N . ALA A 1 133 ? 5.016 5.894 2.107 1.00 97.44 133 ALA A N 1
ATOM 1043 C CA . ALA A 1 133 ? 5.394 5.751 0.704 1.00 97.44 133 ALA A CA 1
ATOM 1044 C C . ALA A 1 133 ? 6.343 6.883 0.306 1.00 97.44 133 ALA A C 1
ATOM 1046 O O . ALA A 1 133 ? 6.139 8.034 0.696 1.00 97.44 133 ALA A O 1
ATOM 1047 N N . PHE A 1 134 ? 7.365 6.557 -0.482 1.00 93.81 134 PHE A N 1
ATOM 1048 C CA . PHE A 1 134 ? 8.358 7.536 -0.935 1.00 93.81 134 PHE A CA 1
ATOM 1049 C C . PHE A 1 134 ? 8.614 7.490 -2.448 1.00 93.81 134 PHE A C 1
ATOM 1051 O O . PHE A 1 134 ? 9.114 8.473 -2.999 1.00 93.81 134 PHE A O 1
ATOM 1058 N N . THR A 1 135 ? 8.238 6.405 -3.135 1.00 94.19 135 THR A N 1
ATOM 1059 C CA . THR A 1 135 ? 8.352 6.293 -4.596 1.00 94.19 135 THR A CA 1
ATOM 1060 C C . THR A 1 135 ? 7.197 6.989 -5.314 1.00 94.19 135 THR A C 1
ATOM 1062 O O . THR A 1 135 ? 6.099 7.138 -4.775 1.00 94.19 135 THR A O 1
ATOM 1065 N N . ALA A 1 136 ? 7.476 7.453 -6.534 1.00 94.94 136 ALA A N 1
ATOM 1066 C CA . ALA A 1 136 ? 6.551 8.227 -7.369 1.00 94.94 136 ALA A CA 1
ATOM 1067 C C . ALA A 1 136 ? 6.666 7.842 -8.859 1.00 94.94 136 ALA A C 1
ATOM 1069 O O . ALA A 1 136 ? 6.356 8.633 -9.748 1.00 94.94 136 ALA A O 1
ATOM 1070 N N . ASP A 1 137 ? 7.145 6.630 -9.147 1.00 95.31 137 ASP A N 1
ATOM 1071 C CA . ASP A 1 137 ? 7.456 6.145 -10.495 1.00 95.31 137 ASP A CA 1
ATOM 1072 C C . ASP A 1 137 ? 6.238 6.230 -11.426 1.00 95.31 137 ASP A C 1
ATOM 1074 O O . ASP A 1 137 ? 6.357 6.611 -12.590 1.00 95.31 137 ASP A O 1
ATOM 1078 N N . PHE A 1 138 ? 5.047 5.911 -10.908 1.00 95.25 138 PHE A N 1
ATOM 1079 C CA . PHE A 1 138 ? 3.799 5.974 -11.668 1.00 95.25 138 PHE A CA 1
ATOM 1080 C C . PHE A 1 138 ? 3.471 7.408 -12.106 1.00 95.25 138 PHE A C 1
ATOM 1082 O O . PHE A 1 138 ? 3.207 7.650 -13.282 1.00 95.25 138 PHE A O 1
ATOM 1089 N N . GLU A 1 139 ? 3.554 8.367 -11.179 1.00 95.06 139 GLU A N 1
ATOM 1090 C CA . GLU A 1 139 ? 3.380 9.795 -11.461 1.00 95.06 139 GLU A CA 1
ATOM 1091 C C . GLU A 1 139 ? 4.395 10.272 -12.511 1.00 95.06 139 GLU A C 1
ATOM 1093 O O . GLU A 1 139 ? 4.022 10.870 -13.521 1.00 95.06 139 GLU A O 1
ATOM 1098 N N . ARG A 1 140 ? 5.682 9.953 -12.318 1.00 94.56 140 ARG A N 1
ATOM 1099 C CA . ARG A 1 140 ? 6.748 10.318 -13.265 1.00 94.56 140 ARG A CA 1
ATOM 1100 C C . ARG A 1 140 ? 6.517 9.729 -14.652 1.00 94.56 140 ARG A C 1
ATOM 1102 O O . ARG A 1 140 ? 6.790 10.399 -15.645 1.00 94.56 140 ARG A O 1
ATOM 1109 N N . ASN A 1 141 ? 6.021 8.496 -14.735 1.00 92.56 141 ASN A N 1
ATOM 1110 C CA . ASN A 1 141 ? 5.689 7.858 -16.004 1.00 92.56 141 ASN A CA 1
ATOM 1111 C C . ASN A 1 141 ? 4.531 8.567 -16.717 1.00 92.56 141 ASN A C 1
ATOM 1113 O O . ASN A 1 141 ? 4.629 8.772 -17.923 1.00 92.56 141 ASN A O 1
ATOM 1117 N N . LEU A 1 142 ? 3.492 9.007 -15.999 1.00 92.19 142 LEU A N 1
ATOM 1118 C CA . LEU A 1 142 ? 2.406 9.800 -16.589 1.00 92.19 142 LEU A CA 1
ATOM 1119 C C . LEU A 1 142 ? 2.900 11.152 -17.125 1.00 92.19 142 LEU A C 1
ATOM 1121 O O . LEU A 1 142 ? 2.501 11.570 -18.207 1.00 92.19 142 LEU A O 1
ATOM 1125 N N . TYR A 1 143 ? 3.832 11.808 -16.431 1.00 91.38 143 TYR A N 1
ATOM 1126 C CA . TYR A 1 143 ? 4.411 13.074 -16.898 1.00 91.38 143 TYR A CA 1
ATOM 1127 C C . TYR A 1 143 ? 5.246 12.967 -18.180 1.00 91.38 143 TYR A C 1
ATOM 1129 O O . TYR A 1 143 ? 5.560 13.999 -18.778 1.00 91.38 143 TYR A O 1
ATOM 1137 N N . LYS A 1 144 ? 5.609 11.756 -18.625 1.00 91.75 144 LYS A N 1
ATOM 1138 C CA . LYS A 1 144 ? 6.324 11.567 -19.897 1.00 91.75 144 LYS A CA 1
ATOM 1139 C C . LYS A 1 144 ? 5.452 11.907 -21.108 1.00 91.75 144 LYS A C 1
ATOM 1141 O O . LYS A 1 144 ? 6.014 12.260 -22.143 1.00 91.75 144 LYS A O 1
ATOM 1146 N N . ASP A 1 145 ? 4.124 11.867 -20.973 1.00 92.81 145 ASP A N 1
ATOM 1147 C CA . ASP A 1 145 ? 3.181 12.338 -21.993 1.00 92.81 145 ASP A CA 1
ATOM 1148 C C . ASP A 1 145 ? 2.118 13.285 -21.395 1.00 92.81 145 ASP A C 1
ATOM 1150 O O . ASP A 1 145 ? 1.008 12.871 -21.055 1.00 92.81 145 ASP A O 1
ATOM 1154 N N . PRO A 1 146 ? 2.422 14.592 -21.276 1.00 88.94 146 PRO A N 1
ATOM 1155 C CA . PRO A 1 146 ? 1.490 15.573 -20.722 1.00 88.94 146 PRO A CA 1
ATOM 1156 C C . PRO A 1 146 ? 0.209 15.779 -21.543 1.00 88.94 146 PRO A C 1
ATOM 1158 O O . PRO A 1 146 ? -0.721 16.414 -21.047 1.00 88.94 146 PRO A O 1
ATOM 1161 N N . LEU A 1 147 ? 0.161 15.321 -22.800 1.00 92.69 147 LEU A N 1
ATOM 1162 C CA . LEU A 1 147 ? -1.029 15.452 -23.645 1.00 92.69 147 LEU A CA 1
ATOM 1163 C C . LEU A 1 147 ? -2.049 14.335 -23.386 1.00 92.69 147 LEU A C 1
ATOM 1165 O O . LEU A 1 147 ? -3.229 14.541 -23.666 1.00 92.69 147 LEU A O 1
ATOM 1169 N N . ASP A 1 148 ? -1.621 13.209 -22.809 1.00 91.50 148 ASP A N 1
ATOM 1170 C CA . ASP A 1 148 ? -2.468 12.057 -22.454 1.00 91.50 148 ASP A CA 1
ATOM 1171 C C . ASP A 1 148 ? -2.807 12.009 -20.950 1.00 91.50 148 ASP A C 1
ATOM 1173 O O . ASP A 1 148 ? -3.012 10.963 -20.334 1.00 91.50 148 ASP A O 1
ATOM 1177 N N . MET A 1 149 ? -2.839 13.180 -20.316 1.00 93.44 149 MET A N 1
ATOM 1178 C CA . MET A 1 149 ? -2.980 13.301 -18.872 1.00 93.44 149 MET A CA 1
ATOM 1179 C C . MET A 1 149 ? -4.413 12.922 -18.414 1.00 93.44 149 MET A C 1
ATOM 1181 O O . MET A 1 149 ? -5.381 13.558 -18.849 1.00 93.44 149 MET A O 1
ATOM 1185 N N . PRO A 1 150 ? -4.605 11.912 -17.535 1.00 93.8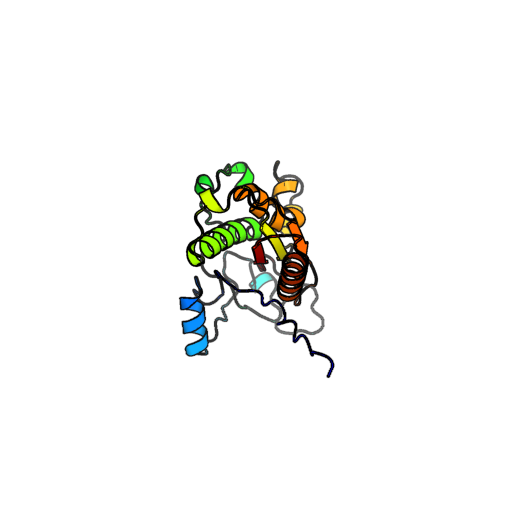8 150 PRO A N 1
ATOM 1186 C CA . PRO A 1 150 ? -5.942 11.438 -17.175 1.00 93.88 150 PRO A CA 1
ATOM 1187 C C . PRO A 1 150 ? -6.785 12.462 -16.399 1.00 93.88 150 PRO A C 1
ATOM 1189 O O . PRO A 1 150 ? -6.303 13.146 -15.501 1.00 93.88 150 PRO A O 1
ATOM 1192 N N . VAL A 1 151 ? -8.105 12.466 -16.621 1.00 94.81 151 VAL A N 1
ATOM 1193 C CA . VAL A 1 151 ? -9.054 13.352 -15.902 1.00 94.81 151 VAL A CA 1
ATOM 1194 C C . VAL A 1 151 ? -8.991 13.186 -14.375 1.00 94.81 151 VAL A C 1
ATOM 1196 O O . VAL A 1 151 ? -9.158 14.153 -13.636 1.00 94.81 151 VAL A O 1
ATOM 1199 N N . TYR A 1 152 ? -8.740 11.967 -13.889 1.00 96.00 152 TYR A N 1
ATOM 1200 C CA . TYR A 1 152 ? -8.667 11.657 -12.456 1.00 96.00 152 TYR A CA 1
ATOM 1201 C C . TYR A 1 152 ? -7.262 11.776 -11.859 1.00 96.00 152 TYR A C 1
ATOM 1203 O O . TYR A 1 152 ? -7.076 11.399 -10.701 1.00 96.00 152 TYR A O 1
ATOM 1211 N N . TYR A 1 153 ? -6.296 12.310 -12.610 1.00 95.19 153 TYR A N 1
ATOM 1212 C CA . TYR A 1 153 ? -4.884 12.367 -12.241 1.00 95.19 153 TYR A CA 1
ATOM 1213 C C . TYR A 1 153 ? -4.624 12.816 -10.812 1.00 95.19 153 TYR A C 1
ATOM 1215 O O . TYR A 1 153 ? -4.028 12.061 -10.056 1.00 95.19 153 TYR A O 1
ATOM 1223 N N . THR A 1 154 ? -5.138 13.980 -10.401 1.00 94.88 154 THR A N 1
ATOM 1224 C CA . THR A 1 154 ? -4.885 14.522 -9.057 1.00 94.88 154 THR A CA 1
ATOM 1225 C C . THR A 1 154 ? -5.292 13.520 -7.978 1.00 94.88 154 THR A C 1
ATOM 1227 O O . THR A 1 154 ? -4.545 13.241 -7.053 1.00 94.88 154 THR A O 1
ATOM 1230 N N . THR A 1 155 ? -6.454 12.883 -8.119 1.00 96.94 155 THR A N 1
ATOM 1231 C CA . THR A 1 155 ? -6.874 11.847 -7.164 1.00 96.94 155 THR A CA 1
ATOM 1232 C C . THR A 1 155 ? -6.154 10.511 -7.362 1.00 96.94 155 THR A C 1
ATOM 1234 O O . THR A 1 155 ? -6.179 9.661 -6.479 1.00 96.94 155 THR A O 1
ATOM 1237 N N . GLY A 1 156 ? -5.553 10.281 -8.523 1.00 96.75 156 GLY A N 1
ATOM 1238 C CA . GLY A 1 156 ? -4.884 9.038 -8.878 1.00 96.75 156 GLY A CA 1
ATOM 1239 C C . GLY A 1 156 ? -3.434 8.950 -8.406 1.00 96.75 156 GLY A C 1
ATOM 1240 O O . GLY A 1 156 ? -2.965 7.843 -8.171 1.00 96.75 156 GLY A O 1
ATOM 1241 N N . ILE A 1 157 ? -2.754 10.082 -8.212 1.00 95.94 157 ILE A N 1
ATOM 1242 C CA . ILE A 1 157 ? -1.299 10.125 -7.968 1.00 95.94 157 ILE A CA 1
ATOM 1243 C C . ILE A 1 157 ? -0.889 10.816 -6.667 1.00 95.94 157 ILE A C 1
ATOM 1245 O O . ILE A 1 157 ? 0.157 10.490 -6.117 1.00 95.94 157 ILE A O 1
ATOM 1249 N N . GLU A 1 158 ? -1.682 11.766 -6.164 1.00 96.56 158 GLU A N 1
ATOM 1250 C CA . GLU A 1 158 ? -1.266 12.603 -5.035 1.00 96.56 158 GLU A CA 1
ATOM 1251 C C . GLU A 1 158 ? -0.967 11.754 -3.796 1.00 96.56 158 GLU A C 1
ATOM 1253 O O . GLU A 1 158 ? -1.797 10.940 -3.378 1.00 96.56 158 GLU A O 1
ATOM 1258 N N . LYS A 1 159 ? 0.194 11.977 -3.162 1.00 95.94 159 LYS A N 1
ATOM 1259 C CA . LYS A 1 159 ? 0.660 11.156 -2.029 1.00 95.94 159 LYS A CA 1
ATOM 1260 C C . LYS A 1 159 ? -0.372 11.089 -0.904 1.00 95.94 159 LYS A C 1
ATOM 1262 O O . LYS A 1 159 ? -0.636 10.014 -0.385 1.00 95.94 159 LYS A O 1
ATOM 1267 N N . ALA A 1 160 ? -1.024 12.208 -0.579 1.00 97.38 160 ALA A N 1
ATOM 1268 C CA . ALA A 1 160 ? -2.060 12.256 0.458 1.00 97.38 160 ALA A CA 1
ATOM 1269 C C . ALA A 1 160 ? -3.257 11.324 0.177 1.00 97.38 160 ALA A C 1
ATOM 1271 O O . ALA A 1 160 ? -3.972 10.929 1.100 1.00 97.38 160 ALA A O 1
ATOM 1272 N N . ILE A 1 161 ? -3.493 10.961 -1.086 1.00 98.19 161 ILE A N 1
ATOM 1273 C CA . ILE A 1 161 ? -4.585 10.068 -1.468 1.00 98.19 161 ILE A CA 1
ATOM 1274 C C . ILE A 1 161 ? -4.284 8.611 -1.104 1.00 98.19 161 ILE A C 1
ATOM 1276 O O . ILE A 1 161 ? -5.232 7.857 -0.908 1.00 98.19 161 ILE A O 1
ATOM 1280 N N . LEU A 1 162 ? -3.020 8.218 -0.903 1.00 98.44 162 LEU A N 1
ATOM 1281 C CA . LEU A 1 162 ? -2.675 6.867 -0.444 1.00 98.44 162 LEU A CA 1
ATOM 1282 C C . LEU A 1 162 ? -3.375 6.533 0.882 1.00 98.44 162 LEU A C 1
ATOM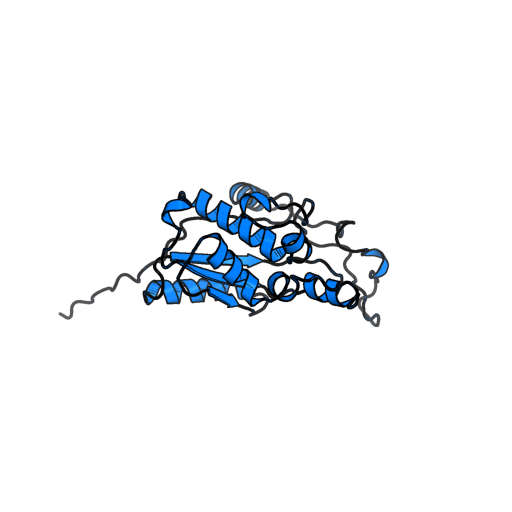 1284 O O . LEU A 1 162 ? -4.066 5.522 0.971 1.00 98.44 162 LEU A O 1
ATOM 1288 N N . SER A 1 163 ? -3.277 7.414 1.882 1.00 98.69 163 SER A N 1
ATOM 1289 C CA . SER A 1 163 ? -4.014 7.269 3.145 1.00 98.69 163 SER A CA 1
ATOM 1290 C C . SER A 1 163 ? -5.493 7.635 3.006 1.00 98.69 163 SER A C 1
ATOM 1292 O O . SER A 1 163 ? -6.364 6.902 3.469 1.00 98.69 163 SER A O 1
ATOM 1294 N N . ASN A 1 164 ? -5.813 8.746 2.334 1.00 98.62 164 ASN A N 1
ATOM 1295 C CA . ASN A 1 164 ? -7.189 9.254 2.313 1.00 98.62 164 ASN A CA 1
ATOM 1296 C C . ASN A 1 164 ? -8.150 8.355 1.537 1.00 98.62 164 ASN A C 1
ATOM 1298 O O . ASN A 1 164 ? -9.329 8.297 1.877 1.00 98.62 164 ASN A O 1
ATOM 1302 N N . ARG A 1 165 ? -7.673 7.638 0.515 1.00 98.50 165 ARG A N 1
ATOM 1303 C CA . ARG A 1 165 ? -8.502 6.684 -0.224 1.00 98.50 165 ARG A CA 1
ATOM 1304 C C . ARG A 1 165 ? -8.852 5.475 0.630 1.00 98.50 165 ARG A C 1
ATOM 1306 O O . ARG A 1 165 ? -9.990 5.025 0.546 1.00 98.50 165 ARG A O 1
ATOM 1313 N N . ILE A 1 166 ? -7.934 4.992 1.468 1.00 98.81 166 ILE A N 1
ATOM 1314 C CA . ILE A 1 166 ? -8.231 3.949 2.458 1.00 98.81 166 ILE A CA 1
ATOM 1315 C C . ILE A 1 166 ? -9.318 4.461 3.408 1.00 98.81 166 ILE A C 1
ATOM 1317 O O . ILE A 1 166 ? -10.383 3.852 3.499 1.00 98.81 166 ILE A O 1
ATOM 1321 N N . SER A 1 167 ? -9.102 5.627 4.023 1.00 98.75 167 SER A N 1
ATOM 1322 C CA . SER A 1 167 ? -10.065 6.235 4.950 1.00 98.75 167 SER A CA 1
ATOM 1323 C C . SER A 1 167 ? -11.445 6.414 4.321 1.00 98.75 167 SER A C 1
ATOM 1325 O O . SER A 1 167 ? -12.451 6.040 4.910 1.00 98.75 167 SER A O 1
ATOM 1327 N N . HIS A 1 168 ? -11.501 6.913 3.085 1.00 98.44 168 HIS A N 1
ATOM 1328 C CA . HIS A 1 168 ? -12.750 7.089 2.350 1.00 98.44 168 HIS A CA 1
ATOM 1329 C C . HIS A 1 168 ? -13.435 5.756 2.018 1.00 98.44 168 HIS A C 1
ATOM 1331 O O . HIS A 1 168 ? -14.653 5.649 2.109 1.00 98.44 168 HIS A O 1
ATOM 1337 N N . THR A 1 169 ? -12.672 4.745 1.602 1.00 98.50 169 THR A N 1
ATOM 1338 C CA . THR A 1 169 ? -13.223 3.461 1.138 1.00 98.50 169 THR A CA 1
ATOM 1339 C C . THR A 1 169 ? -13.838 2.657 2.280 1.00 98.50 169 THR A C 1
ATOM 1341 O O . THR A 1 169 ? -14.885 2.043 2.090 1.00 98.50 169 THR A O 1
ATOM 1344 N N . PHE A 1 170 ? -13.223 2.701 3.463 1.00 98.50 170 PHE A N 1
ATOM 1345 C CA . PHE A 1 170 ? -13.677 1.969 4.649 1.00 98.50 170 PHE A CA 1
ATOM 1346 C C . PHE A 1 170 ? -14.403 2.857 5.681 1.00 98.50 170 PHE A C 1
ATOM 1348 O O . PHE A 1 170 ? -14.725 2.383 6.765 1.00 98.50 170 PHE A O 1
ATOM 1355 N N . ASP A 1 171 ? -14.673 4.128 5.348 1.00 98.56 171 ASP A N 1
ATOM 1356 C CA . ASP A 1 171 ? -15.306 5.135 6.224 1.00 98.56 171 ASP A CA 1
ATOM 1357 C C . ASP A 1 171 ? -14.589 5.285 7.582 1.00 98.56 171 ASP A C 1
ATOM 1359 O O . ASP A 1 171 ? -15.214 5.405 8.634 1.00 98.56 171 ASP A O 1
ATOM 1363 N N . PHE A 1 172 ? -13.255 5.282 7.577 1.00 98.81 172 PHE A N 1
ATOM 1364 C CA . PHE A 1 172 ? -12.461 5.574 8.771 1.00 98.81 172 PHE A CA 1
ATOM 1365 C C . PHE A 1 172 ? -12.425 7.082 9.041 1.00 98.81 172 PHE A C 1
ATOM 1367 O O . PHE A 1 172 ? -12.143 7.877 8.142 1.00 98.81 172 PHE A O 1
ATOM 1374 N N . ARG A 1 173 ? -12.697 7.483 10.289 1.00 98.56 173 ARG A N 1
ATOM 1375 C CA . ARG A 1 173 ? -12.890 8.895 10.677 1.00 98.56 173 ARG A CA 1
ATOM 1376 C C . ARG A 1 173 ? -11.795 9.473 11.574 1.00 98.56 173 ARG A C 1
ATOM 1378 O O . ARG A 1 173 ? -11.927 10.613 12.015 1.00 98.56 173 ARG A O 1
ATOM 1385 N N . GLY A 1 174 ? -10.740 8.708 11.845 1.00 98.56 174 GLY A N 1
ATOM 1386 C CA . GLY A 1 174 ? -9.572 9.188 12.581 1.00 98.56 174 GLY A CA 1
ATOM 1387 C C . GLY A 1 174 ? -8.577 9.957 11.701 1.00 98.56 174 GLY A C 1
ATOM 1388 O O . GLY A 1 174 ? -8.823 10.183 10.511 1.00 98.56 174 GLY A O 1
ATOM 1389 N N . PRO A 1 175 ? -7.426 10.365 12.268 1.00 98.50 175 PRO A N 1
ATOM 1390 C CA . PRO A 1 175 ? -6.346 11.000 11.517 1.00 98.50 175 PRO A CA 1
ATOM 1391 C C . PRO A 1 175 ? -5.903 10.159 10.312 1.00 98.50 175 PRO A C 1
ATOM 1393 O O . PRO A 1 175 ? -5.661 8.964 10.442 1.00 98.50 175 PRO A O 1
ATOM 1396 N N . SER A 1 176 ? -5.758 10.786 9.145 1.00 98.69 176 SER A N 1
ATOM 1397 C CA . SER A 1 176 ? -5.383 10.118 7.893 1.00 98.69 176 SER A CA 1
ATOM 1398 C C . SER A 1 176 ? -4.199 10.841 7.265 1.00 98.69 176 SER A C 1
ATOM 1400 O O . SER A 1 176 ? -4.330 11.987 6.833 1.00 98.69 176 SER A O 1
ATOM 1402 N N . MET A 1 177 ? -3.030 10.201 7.245 1.00 98.12 177 MET A N 1
ATOM 1403 C CA . MET A 1 177 ? -1.790 10.832 6.797 1.00 98.12 177 MET A CA 1
ATOM 1404 C C . MET A 1 177 ? -0.882 9.880 6.024 1.00 98.12 177 MET A C 1
ATOM 1406 O O . MET A 1 177 ? -0.747 8.698 6.343 1.00 98.12 177 MET A O 1
ATOM 1410 N N . THR A 1 178 ? -0.213 10.445 5.024 1.00 98.56 178 THR A N 1
ATOM 1411 C CA . THR A 1 178 ? 0.861 9.783 4.287 1.00 98.56 178 THR A CA 1
ATOM 1412 C C . THR A 1 178 ? 2.198 10.379 4.719 1.00 98.56 178 THR A C 1
ATOM 1414 O O . THR A 1 178 ? 2.338 11.600 4.791 1.00 98.56 178 THR A O 1
ATOM 1417 N N . ILE A 1 179 ? 3.160 9.520 5.047 1.00 98.25 179 ILE A N 1
ATOM 1418 C CA . ILE A 1 179 ? 4.443 9.861 5.663 1.00 98.25 179 ILE A CA 1
ATOM 1419 C C . ILE A 1 179 ? 5.575 9.445 4.725 1.00 98.25 179 ILE A C 1
ATOM 1421 O O . ILE A 1 179 ? 5.631 8.307 4.261 1.00 98.25 179 ILE A O 1
ATOM 1425 N N . ASP A 1 180 ? 6.513 10.363 4.507 1.00 97.56 180 ASP A N 1
ATOM 1426 C CA . ASP A 1 180 ? 7.717 10.123 3.721 1.00 97.56 180 ASP A CA 1
ATOM 1427 C C . ASP A 1 180 ? 8.955 10.442 4.566 1.00 97.56 180 ASP A C 1
ATOM 1429 O O . ASP A 1 180 ? 9.331 11.596 4.770 1.00 97.56 180 ASP A O 1
ATOM 1433 N N . THR A 1 181 ? 9.566 9.388 5.102 1.00 97.75 181 THR A N 1
ATOM 1434 C CA . THR A 1 181 ? 10.882 9.437 5.753 1.00 97.75 181 THR A CA 1
ATOM 1435 C C . THR A 1 181 ? 11.824 8.407 5.119 1.00 97.75 181 THR A C 1
ATOM 1437 O O . THR A 1 181 ? 12.666 7.798 5.796 1.00 97.75 181 THR A O 1
ATOM 1440 N N . ALA A 1 182 ? 11.647 8.183 3.808 1.00 96.56 182 ALA A N 1
ATOM 1441 C CA . ALA A 1 182 ? 12.346 7.176 3.012 1.00 96.56 182 ALA A CA 1
ATOM 1442 C C . ALA A 1 182 ? 12.309 5.778 3.669 1.00 96.56 182 ALA A C 1
ATOM 1444 O O . ALA A 1 182 ? 11.252 5.310 4.095 1.00 96.56 182 ALA A O 1
ATOM 1445 N N . CYS A 1 183 ? 13.461 5.111 3.803 1.00 96.62 183 CYS A N 1
ATOM 1446 C CA . CYS A 1 183 ? 13.581 3.737 4.307 1.00 96.62 183 CYS A CA 1
ATOM 1447 C C . CYS A 1 183 ? 13.015 3.525 5.722 1.00 96.62 183 CYS A C 1
ATOM 1449 O O . CYS A 1 183 ? 12.689 2.402 6.095 1.00 96.62 183 CYS A O 1
ATOM 1451 N N . SER A 1 184 ? 12.905 4.588 6.524 1.00 97.75 184 SER A N 1
ATOM 1452 C CA . SER A 1 184 ? 12.330 4.510 7.873 1.00 97.75 184 SER A CA 1
ATOM 1453 C C . SER A 1 184 ? 10.802 4.638 7.894 1.00 97.75 184 SER A C 1
ATOM 1455 O O . SER A 1 184 ? 10.195 4.439 8.946 1.00 97.75 184 SER A O 1
ATOM 1457 N N . GLY A 1 185 ? 10.178 4.938 6.748 1.00 97.50 185 GLY A N 1
ATOM 1458 C CA . GLY A 1 185 ? 8.776 5.340 6.628 1.00 97.50 185 GLY A CA 1
ATOM 1459 C C . GLY A 1 185 ? 7.803 4.412 7.342 1.00 97.50 185 GLY A C 1
ATOM 1460 O O . GLY A 1 185 ? 7.008 4.880 8.152 1.00 97.50 185 GLY A O 1
ATOM 1461 N N . GLY A 1 186 ? 7.896 3.098 7.112 1.00 97.25 186 GLY A N 1
ATOM 1462 C CA . GLY A 1 186 ? 6.989 2.126 7.737 1.00 97.25 186 GLY A CA 1
ATOM 1463 C C . GLY A 1 186 ? 7.052 2.137 9.270 1.00 97.25 186 GLY A C 1
ATOM 1464 O O . GLY A 1 186 ? 6.019 2.090 9.935 1.00 97.25 186 GLY A O 1
ATOM 1465 N N . LEU A 1 187 ? 8.251 2.277 9.846 1.00 98.31 187 LEU A N 1
ATOM 1466 C CA . LEU A 1 187 ? 8.424 2.362 11.300 1.00 98.31 187 LEU A CA 1
ATOM 1467 C C . LEU A 1 187 ? 7.994 3.720 11.859 1.00 98.31 187 LEU A C 1
ATOM 1469 O O . LEU A 1 187 ? 7.476 3.777 12.973 1.00 98.31 187 LEU A O 1
ATOM 1473 N N . VAL A 1 188 ? 8.163 4.807 11.102 1.00 98.62 188 VAL A N 1
ATOM 1474 C CA . VAL A 1 188 ? 7.654 6.127 11.499 1.00 98.62 188 VAL A CA 1
ATOM 1475 C C . VAL A 1 188 ? 6.125 6.148 11.463 1.00 98.62 188 VAL A C 1
ATOM 1477 O O . VAL A 1 188 ? 5.516 6.652 12.402 1.00 98.62 188 VAL A O 1
ATOM 1480 N N . ALA A 1 189 ? 5.493 5.548 10.451 1.00 98.62 189 ALA A N 1
ATOM 1481 C CA . ALA A 1 189 ? 4.041 5.390 10.391 1.00 98.62 189 ALA A CA 1
ATOM 1482 C C . ALA A 1 189 ? 3.509 4.575 11.580 1.00 98.62 189 ALA A C 1
ATOM 1484 O O . ALA A 1 189 ? 2.570 5.009 12.246 1.00 98.62 189 ALA A O 1
ATOM 1485 N N . LEU A 1 190 ? 4.167 3.456 11.910 1.00 98.50 190 LEU A N 1
ATOM 1486 C CA . LEU A 1 190 ? 3.845 2.665 13.101 1.00 98.50 190 LEU A CA 1
ATOM 1487 C C . LEU A 1 190 ? 4.003 3.479 14.391 1.00 98.50 190 LEU A C 1
ATOM 1489 O O . LEU A 1 190 ? 3.138 3.440 15.262 1.00 98.50 190 LEU A O 1
ATOM 1493 N N . HIS A 1 191 ? 5.093 4.237 14.516 1.00 98.25 191 HIS A N 1
ATOM 1494 C CA . HIS A 1 191 ? 5.336 5.089 15.674 1.00 98.25 191 HIS A CA 1
ATOM 1495 C C . HIS A 1 191 ? 4.236 6.145 15.849 1.00 98.25 191 HIS A C 1
ATOM 1497 O O . HIS A 1 191 ? 3.704 6.278 16.949 1.00 98.25 191 HIS A O 1
ATOM 1503 N N . GLN A 1 192 ? 3.858 6.852 14.778 1.00 98.38 192 GLN A N 1
ATOM 1504 C CA . GLN A 1 192 ? 2.789 7.858 14.817 1.00 98.38 192 GLN A CA 1
ATOM 1505 C C . GLN A 1 192 ? 1.440 7.244 15.210 1.00 98.38 192 GLN A C 1
ATOM 1507 O O . GLN A 1 192 ? 0.755 7.793 16.070 1.00 98.38 192 GLN A O 1
ATOM 1512 N N . ALA A 1 193 ? 1.101 6.073 14.664 1.00 98.50 193 ALA A N 1
ATOM 1513 C CA . ALA A 1 193 ? -0.106 5.345 15.047 1.00 98.50 193 ALA A CA 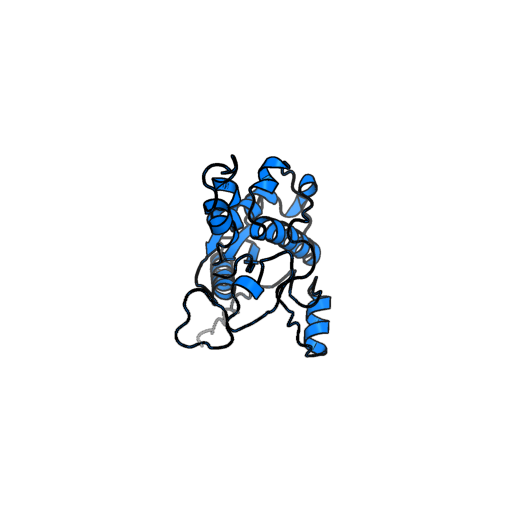1
ATOM 1514 C C . ALA A 1 193 ? -0.111 4.985 16.541 1.00 98.50 193 ALA A C 1
ATOM 1516 O O . ALA A 1 193 ? -1.089 5.240 17.240 1.00 98.50 193 ALA A O 1
ATOM 1517 N N . CYS A 1 194 ? 0.999 4.454 17.063 1.00 98.19 194 CYS A N 1
ATOM 1518 C CA . CYS A 1 194 ? 1.126 4.138 18.486 1.00 98.19 194 CYS A CA 1
ATOM 1519 C C . CYS A 1 194 ? 0.946 5.378 19.373 1.00 98.19 194 CYS A C 1
ATOM 1521 O O . CYS A 1 194 ? 0.252 5.298 20.384 1.00 98.19 194 CYS A O 1
ATOM 1523 N N . ILE A 1 195 ? 1.538 6.520 19.005 1.00 97.31 195 ILE A N 1
ATOM 1524 C CA . ILE A 1 195 ? 1.361 7.778 19.746 1.00 97.31 195 ILE A CA 1
ATOM 1525 C C . ILE A 1 195 ? -0.109 8.216 19.733 1.00 97.31 195 ILE A C 1
ATOM 1527 O O . ILE A 1 195 ? -0.660 8.491 20.799 1.00 97.31 195 ILE A O 1
ATOM 1531 N N . GLY A 1 196 ? -0.764 8.203 18.568 1.00 97.69 196 GLY A N 1
ATOM 1532 C CA . GLY A 1 196 ? -2.177 8.566 18.441 1.00 97.69 196 GLY A CA 1
ATOM 1533 C C . GLY A 1 196 ? -3.101 7.678 19.283 1.00 97.69 196 GLY A C 1
ATOM 1534 O O . GLY A 1 196 ? -3.982 8.184 19.977 1.00 97.69 196 GLY A O 1
ATOM 1535 N N . LEU A 1 197 ? -2.865 6.362 19.298 1.00 98.19 197 LEU A N 1
ATOM 1536 C CA . LEU A 1 197 ? -3.621 5.411 20.126 1.00 98.19 197 LEU A CA 1
ATOM 1537 C C . LEU A 1 197 ? -3.402 5.645 21.628 1.00 98.19 197 LEU A C 1
ATOM 1539 O O . LEU A 1 197 ? -4.348 5.638 22.415 1.00 98.19 197 LEU A O 1
ATOM 1543 N N . LEU A 1 198 ? -2.155 5.876 22.050 1.00 97.44 198 LEU A N 1
ATOM 1544 C CA . LEU A 1 198 ? -1.822 6.119 23.458 1.00 97.44 198 LEU A CA 1
ATOM 1545 C C . LEU A 1 198 ? -2.424 7.426 23.986 1.00 97.44 198 LEU A C 1
ATOM 1547 O O . LEU A 1 198 ? -2.850 7.474 25.146 1.00 97.44 198 LEU A O 1
ATOM 1551 N N . ASN A 1 199 ? -2.487 8.448 23.129 1.00 96.44 199 ASN A N 1
ATOM 1552 C CA . ASN A 1 199 ? -3.075 9.753 23.422 1.00 96.44 199 ASN A CA 1
ATOM 1553 C C . ASN A 1 199 ? -4.610 9.770 23.322 1.00 96.44 199 ASN A C 1
ATOM 1555 O O . ASN A 1 199 ? -5.227 10.741 23.757 1.00 96.44 199 ASN A O 1
ATOM 1559 N N . GLY A 1 200 ? -5.234 8.716 22.783 1.00 96.25 200 GLY A N 1
ATOM 1560 C CA . GLY A 1 200 ? -6.683 8.659 22.563 1.00 96.25 200 GLY A CA 1
ATOM 1561 C C . GLY A 1 200 ? -7.167 9.519 21.390 1.00 96.25 200 GLY A C 1
ATOM 1562 O O . GLY A 1 200 ? -8.321 9.934 21.372 1.00 96.25 200 GLY A O 1
ATOM 1563 N N . GLU A 1 201 ? -6.295 9.809 20.421 1.00 97.62 201 GLU A N 1
ATOM 1564 C CA . GLU A 1 201 ? -6.654 10.500 19.173 1.00 97.62 201 GLU A CA 1
ATOM 1565 C C . GLU A 1 201 ? -7.425 9.571 18.219 1.00 97.62 201 GLU A C 1
ATOM 1567 O O . GLU A 1 201 ? -8.234 10.029 17.414 1.00 97.62 201 GLU A O 1
ATOM 1572 N N . SER A 1 202 ? -7.197 8.260 18.334 1.00 97.94 202 SER A N 1
ATOM 1573 C CA . SER A 1 202 ? -7.900 7.198 17.605 1.00 97.94 202 SER A CA 1
ATOM 1574 C C . SER A 1 202 ? -8.099 5.969 18.492 1.00 97.94 202 SER A C 1
ATOM 1576 O O . SER A 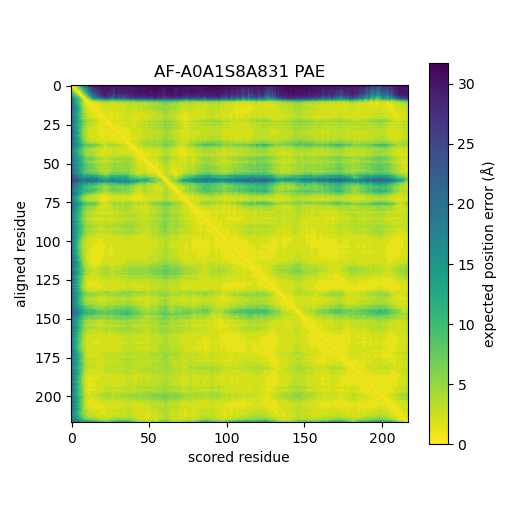1 202 ? -7.353 5.772 19.453 1.00 97.94 202 SER A O 1
ATOM 1578 N N . ASP A 1 203 ? -9.098 5.149 18.165 1.00 97.81 203 ASP A N 1
ATOM 1579 C CA . ASP A 1 203 ? -9.405 3.901 18.884 1.00 97.81 203 ASP A CA 1
ATOM 1580 C C . ASP A 1 203 ? -8.707 2.685 18.250 1.00 97.81 203 ASP A C 1
ATOM 1582 O O . ASP A 1 203 ? -8.452 1.676 18.907 1.00 97.81 203 ASP A O 1
ATOM 1586 N N . ALA A 1 204 ? -8.387 2.792 16.960 1.00 98.44 204 ALA A N 1
ATOM 1587 C CA . ALA A 1 204 ? -7.636 1.819 16.179 1.00 98.44 204 ALA A CA 1
ATOM 1588 C C . ALA A 1 204 ? -6.821 2.538 15.100 1.00 98.44 204 ALA A C 1
ATOM 1590 O O . ALA A 1 204 ? -7.080 3.700 14.789 1.00 98.44 204 ALA A O 1
ATOM 1591 N N . ALA A 1 205 ? -5.848 1.851 14.507 1.00 98.75 205 ALA A N 1
ATOM 1592 C CA . ALA A 1 205 ? -5.046 2.416 13.432 1.00 98.75 205 ALA A CA 1
ATOM 1593 C C . ALA A 1 205 ? -4.711 1.368 12.370 1.00 98.75 205 ALA A C 1
ATOM 1595 O O . ALA A 1 205 ? -4.290 0.256 12.690 1.00 98.75 205 ALA A O 1
ATOM 1596 N N . VAL A 1 206 ? -4.845 1.757 11.105 1.00 98.81 206 VAL A N 1
ATOM 1597 C CA . VAL A 1 206 ? -4.240 1.069 9.966 1.00 98.81 206 VAL A CA 1
ATOM 1598 C C . VAL A 1 206 ? -2.855 1.661 9.750 1.00 98.81 206 VAL A C 1
ATOM 1600 O O . VAL A 1 206 ? -2.707 2.867 9.544 1.00 98.81 206 VAL A O 1
ATOM 1603 N N . VAL A 1 207 ? -1.840 0.803 9.779 1.00 98.88 207 VAL A N 1
ATOM 1604 C CA . VAL A 1 207 ? -0.463 1.152 9.425 1.00 98.88 207 VAL A CA 1
ATOM 1605 C C . VAL A 1 207 ? -0.104 0.371 8.175 1.00 98.88 207 VAL A C 1
ATOM 1607 O O . VAL A 1 207 ? -0.141 -0.857 8.185 1.00 98.88 207 VAL A O 1
ATOM 1610 N N . ALA A 1 208 ? 0.243 1.075 7.105 1.00 98.62 208 ALA A N 1
ATOM 1611 C CA . ALA A 1 208 ? 0.573 0.452 5.833 1.00 98.62 208 ALA A CA 1
ATOM 1612 C C . ALA A 1 208 ? 1.823 1.076 5.215 1.00 98.62 208 ALA A C 1
ATOM 1614 O O . ALA A 1 208 ? 2.203 2.205 5.526 1.00 98.62 208 ALA A O 1
ATOM 1615 N N . ALA A 1 209 ? 2.461 0.337 4.316 1.00 98.12 209 ALA A N 1
ATOM 1616 C CA . ALA A 1 209 ? 3.558 0.839 3.510 1.00 98.12 209 ALA A CA 1
ATOM 1617 C C . ALA A 1 209 ? 3.481 0.241 2.107 1.00 98.12 209 ALA A C 1
ATOM 1619 O O . ALA A 1 209 ? 3.140 -0.932 1.954 1.00 98.12 209 ALA A O 1
ATOM 1620 N N . ALA A 1 210 ? 3.814 1.041 1.100 1.00 97.12 210 ALA A N 1
ATOM 1621 C CA . ALA A 1 210 ? 3.909 0.592 -0.280 1.00 97.12 210 ALA A CA 1
ATOM 1622 C C . ALA A 1 210 ? 5.225 1.069 -0.894 1.00 97.12 210 ALA A C 1
ATOM 1624 O O . ALA A 1 210 ? 5.702 2.168 -0.614 1.00 97.12 210 ALA A O 1
ATOM 1625 N N . ASN A 1 211 ? 5.816 0.200 -1.709 1.00 96.69 211 ASN A N 1
ATOM 1626 C CA . ASN A 1 211 ? 6.971 0.522 -2.526 1.00 96.69 211 ASN A CA 1
ATOM 1627 C C . ASN A 1 211 ? 6.939 -0.353 -3.776 1.00 96.69 211 ASN A C 1
ATOM 1629 O O . ASN A 1 211 ? 7.093 -1.573 -3.691 1.00 96.69 211 ASN A O 1
ATOM 1633 N N . LEU A 1 212 ? 6.766 0.278 -4.931 1.00 96.25 212 LEU A N 1
ATOM 1634 C CA . LEU A 1 212 ? 6.881 -0.362 -6.236 1.00 96.25 212 LEU A CA 1
ATOM 1635 C C . LEU A 1 212 ? 8.037 0.260 -7.011 1.00 96.25 212 LEU A C 1
ATOM 1637 O O . LEU A 1 212 ? 8.290 1.454 -6.877 1.00 96.25 212 LEU A O 1
ATOM 1641 N N . THR A 1 213 ? 8.685 -0.559 -7.835 1.00 95.19 213 THR A N 1
ATOM 1642 C CA . THR A 1 213 ? 9.682 -0.123 -8.815 1.00 95.19 213 THR A CA 1
ATOM 1643 C C . THR A 1 213 ? 9.077 -0.315 -10.199 1.00 95.19 213 THR A C 1
ATOM 1645 O O . THR A 1 213 ? 8.913 -1.452 -10.655 1.00 95.19 213 THR A O 1
ATOM 1648 N N . LEU A 1 214 ? 8.685 0.789 -10.832 1.00 95.06 214 LEU A N 1
ATOM 1649 C CA . LEU A 1 214 ? 8.003 0.819 -12.132 1.00 95.06 214 LEU A CA 1
ATOM 1650 C C . LEU A 1 214 ? 8.838 1.514 -13.212 1.00 95.06 214 LEU A C 1
ATOM 1652 O O . LEU A 1 214 ? 8.472 1.478 -14.386 1.00 95.06 214 LEU A O 1
ATOM 1656 N N . SER A 1 215 ? 9.941 2.155 -12.838 1.00 92.62 215 SER A N 1
ATOM 1657 C CA . SER A 1 215 ? 10.861 2.801 -13.765 1.00 92.62 215 SER A CA 1
ATOM 1658 C C . SER A 1 215 ? 12.322 2.550 -13.354 1.00 92.62 215 SER A C 1
ATOM 1660 O O . SER A 1 215 ? 12.581 2.071 -12.249 1.00 92.62 215 SER A O 1
ATOM 1662 N N . PRO A 1 216 ? 13.289 2.769 -14.265 1.00 90.38 216 PRO A N 1
ATOM 1663 C CA . PRO A 1 216 ? 14.708 2.525 -13.995 1.00 90.38 216 PRO A CA 1
ATOM 1664 C C . PRO A 1 216 ? 15.424 3.659 -13.230 1.00 90.38 216 PRO A C 1
ATOM 1666 O O . PRO A 1 216 ? 16.620 3.506 -12.973 1.00 90.38 216 PRO A O 1
ATOM 1669 N N . ASP A 1 217 ? 14.745 4.778 -12.944 1.00 84.94 217 ASP A N 1
ATOM 1670 C CA . ASP A 1 217 ? 15.270 6.027 -12.352 1.00 84.94 217 ASP A CA 1
ATOM 1671 C C . ASP A 1 217 ? 14.929 6.239 -10.868 1.00 84.94 217 ASP A C 1
ATOM 1673 O O . ASP A 1 217 ? 13.879 5.739 -10.415 1.00 84.94 217 ASP A O 1
#

Solvent-accessible surface area (backbone atoms only — not comparable to full-atom values): 12635 Å² total; per-residue (Å²): 137,80,81,79,77,75,71,73,73,86,77,84,83,87,68,50,62,53,44,76,40,43,63,76,17,69,32,62,66,45,45,50,54,42,60,74,67,69,64,84,41,73,40,64,59,54,84,90,47,46,73,56,76,85,31,53,35,90,58,81,71,97,53,84,90,49,38,68,64,72,51,45,71,52,62,68,76,68,74,81,71,70,72,39,70,84,73,71,46,52,70,70,48,52,75,31,36,36,52,60,48,55,51,50,46,53,40,49,52,46,16,30,57,60,40,68,52,55,70,82,72,46,44,69,32,47,29,21,29,26,22,11,51,68,72,56,46,60,54,57,58,51,63,76,42,72,89,74,61,51,95,39,32,70,75,17,55,42,64,60,39,53,13,42,48,47,29,63,73,50,36,34,65,24,61,63,41,52,41,71,58,59,94,51,12,52,61,50,24,44,50,53,46,52,52,34,47,75,71,63,66,21,86,45,66,49,66,46,66,52,83,74,81,53,53,100,123

InterPro domains:
  IPR014030 Beta-ketoacyl synthase-like, N-terminal domain [PF00109] (10-216)
  IPR016039 Thiolase-like [G3DSA:3.40.47.10] (8-217)
  IPR016039 Thiolase-like [SSF53901] (11-216)
  IPR020841 Polyketide synthase, beta-ketoacyl synthase domain [PS52004] (9-217)
  IPR020841 Polyketide synthase, beta-ketoacyl synthase domain [SM00825] (12-217)
  IPR050091 Polyketide and Nonribosomal Peptide Biosynthesis Enzymes [PTHR43775] (10-217)

Nearest PDB structures (foldseek):
  7cpx-assembly1_A  TM=9.713E-01  e=1.178E-18  Aspergillus terreus
  8cv1-assembly1_A  TM=9.133E-01  e=7.699E-18  Mycolicibacterium smegmatis MC2 155
  8cuy-assembly1_B  TM=9.071E-01  e=3.412E-17  Mycolicibacterium smegmatis MC2 155
  9f48-assembly1_A  TM=8.919E-01  e=9.265E-16  Mycobacterium tuberculosis H37Rv
  6rop-assembly3_C  TM=9.386E-01  e=2.358E-14  Mus musculus